Protein AF-I5D681-F1 (afdb_monomer_lite)

Organism: NCBI:txid1110504

InterPro domains:
  IPR002052 DNA methylase, N-6 adenine-specific, conserved site [PS00092] (122-128)
  IPR025247 Type II methyltransferase M.EcoRI-like [PF13651] (11-275)

Structure (mmCIF, N/CA/C/O backbone):
data_AF-I5D681-F1
#
_entry.id   AF-I5D681-F1
#
loop_
_atom_site.group_PDB
_atom_site.id
_atom_site.type_symbol
_atom_site.label_atom_id
_atom_site.label_alt_id
_atom_site.label_comp_id
_atom_site.label_asym_id
_atom_site.label_entity_id
_atom_site.label_seq_id
_atom_site.pdbx_PDB_ins_code
_atom_site.Cartn_x
_atom_site.Cartn_y
_atom_site.Cartn_z
_atom_site.occupancy
_atom_site.B_iso_or_equiv
_atom_site.auth_seq_id
_atom_site.auth_comp_id
_atom_site.auth_asym_id
_atom_site.auth_atom_id
_atom_site.pdbx_PDB_model_num
ATOM 1 N N . MET A 1 1 ? 13.873 -34.189 34.964 1.00 34.78 1 MET A N 1
ATOM 2 C CA . MET A 1 1 ? 13.555 -32.838 34.441 1.00 34.78 1 MET A CA 1
ATOM 3 C C . MET A 1 1 ? 13.914 -32.763 32.962 1.00 34.78 1 MET A C 1
ATOM 5 O O . MET A 1 1 ? 15.072 -32.545 32.627 1.00 34.78 1 MET A O 1
ATOM 9 N N . GLN A 1 2 ? 12.949 -32.989 32.068 1.00 28.20 2 GLN A N 1
ATOM 10 C CA . GLN A 1 2 ? 13.136 -32.737 30.636 1.00 28.20 2 GLN A CA 1
ATOM 11 C C . GLN A 1 2 ? 13.035 -31.226 30.394 1.00 28.20 2 GLN A C 1
ATOM 13 O O . GLN A 1 2 ? 11.975 -30.636 30.582 1.00 28.20 2 GLN A O 1
ATOM 18 N N . LYS A 1 3 ? 14.146 -30.590 30.004 1.00 32.91 3 LYS A N 1
ATOM 19 C CA . LYS A 1 3 ? 14.132 -29.226 29.462 1.00 32.91 3 LYS A CA 1
ATOM 20 C C . LYS A 1 3 ? 13.401 -29.272 28.119 1.00 32.91 3 LYS A C 1
ATOM 22 O O . LYS A 1 3 ? 13.937 -29.783 27.138 1.00 32.91 3 LYS A O 1
ATOM 27 N N . THR A 1 4 ? 12.177 -28.763 28.076 1.00 35.38 4 THR A N 1
ATOM 28 C CA . THR A 1 4 ? 11.428 -28.528 26.840 1.00 35.38 4 THR A CA 1
ATOM 29 C C . THR A 1 4 ? 12.247 -27.604 25.934 1.00 35.38 4 THR A C 1
ATOM 31 O O . THR A 1 4 ? 12.478 -26.439 26.253 1.00 35.38 4 THR A O 1
ATOM 34 N N . LYS A 1 5 ? 12.718 -28.123 24.791 1.00 38.53 5 LYS A N 1
ATOM 35 C CA . LYS A 1 5 ? 13.267 -27.311 23.695 1.00 38.53 5 LYS A CA 1
ATOM 36 C C . LYS A 1 5 ? 12.147 -26.407 23.178 1.00 38.53 5 LYS A C 1
ATOM 38 O O . LYS A 1 5 ? 11.346 -26.818 22.342 1.00 38.53 5 LYS A O 1
ATOM 43 N N . ALA A 1 6 ? 12.066 -25.181 23.688 1.00 40.56 6 ALA A N 1
ATOM 44 C CA . ALA A 1 6 ? 11.227 -24.153 23.095 1.00 40.56 6 ALA A CA 1
ATOM 45 C C . ALA A 1 6 ? 11.660 -23.949 21.631 1.00 40.56 6 ALA A C 1
ATOM 47 O O . ALA A 1 6 ? 12.826 -23.686 21.344 1.00 40.56 6 ALA A O 1
ATOM 48 N N . ASN A 1 7 ? 10.703 -24.128 20.718 1.00 44.38 7 ASN A N 1
ATOM 49 C CA . ASN A 1 7 ? 10.829 -24.014 19.265 1.00 44.38 7 ASN A CA 1
ATOM 50 C C . ASN A 1 7 ? 11.666 -22.795 18.832 1.00 44.38 7 ASN A C 1
ATOM 52 O O . ASN A 1 7 ? 11.157 -21.670 18.803 1.00 44.38 7 ASN A O 1
ATOM 56 N N . SER A 1 8 ? 12.909 -23.026 18.401 1.00 46.47 8 SER A N 1
ATOM 57 C CA . SER A 1 8 ? 13.790 -22.011 17.798 1.00 46.47 8 SER A CA 1
ATOM 58 C C . SER A 1 8 ? 13.110 -21.263 16.640 1.00 46.47 8 SER A C 1
ATOM 60 O O . SER A 1 8 ? 13.306 -20.062 16.471 1.00 46.47 8 SER A O 1
ATOM 62 N N . THR A 1 9 ? 12.212 -21.930 15.910 1.00 42.94 9 THR A N 1
ATOM 63 C CA . THR A 1 9 ? 11.397 -21.353 14.829 1.00 42.94 9 THR A CA 1
ATOM 64 C C . THR A 1 9 ? 10.379 -20.315 15.319 1.00 42.94 9 THR A C 1
ATOM 66 O O . THR A 1 9 ? 10.196 -19.287 14.667 1.00 42.94 9 THR A O 1
ATOM 69 N N . LYS A 1 10 ? 9.729 -20.532 16.476 1.00 45.22 10 LYS A N 1
ATOM 70 C CA . LYS A 1 10 ? 8.767 -19.570 17.054 1.00 45.22 10 LYS A CA 1
ATOM 71 C C . LYS A 1 10 ? 9.488 -18.331 17.596 1.00 45.22 10 LYS A C 1
ATOM 73 O O . LYS A 1 10 ? 9.033 -17.217 17.355 1.00 45.22 10 LYS A O 1
ATOM 78 N N . LEU A 1 11 ? 10.642 -18.522 18.241 1.00 35.75 11 LEU A N 1
ATOM 79 C CA . LEU A 1 11 ? 11.510 -17.438 18.721 1.00 35.75 11 LEU A CA 1
ATOM 80 C C . LEU A 1 11 ? 12.070 -16.586 17.573 1.00 35.75 11 LEU A C 1
ATOM 82 O O . LEU A 1 11 ? 12.026 -15.360 17.646 1.00 35.75 11 LEU A O 1
ATOM 86 N N . ASN A 1 12 ? 12.530 -17.213 16.486 1.00 54.88 12 ASN A N 1
ATOM 87 C CA . ASN A 1 12 ? 13.006 -16.489 15.304 1.00 54.88 12 ASN A CA 1
ATOM 88 C C . ASN A 1 12 ? 11.878 -15.719 14.602 1.00 54.88 12 ASN A C 1
ATOM 90 O O . ASN A 1 12 ? 12.092 -14.592 14.159 1.00 54.88 12 ASN A O 1
ATOM 94 N N . ARG A 1 13 ? 10.662 -16.280 14.545 1.00 52.84 13 ARG A N 1
ATOM 95 C CA . ARG A 1 13 ? 9.488 -15.592 13.985 1.00 52.84 13 ARG A CA 1
ATOM 96 C C . ARG A 1 13 ? 9.071 -14.384 14.826 1.00 52.84 13 ARG A C 1
ATOM 98 O O . ARG A 1 13 ? 8.847 -13.326 14.253 1.00 52.84 13 ARG A O 1
ATOM 105 N N . ALA A 1 14 ? 9.023 -14.516 16.152 1.00 50.44 14 ALA A N 1
ATOM 106 C CA . ALA A 1 14 ? 8.702 -13.408 17.054 1.00 50.44 14 ALA A CA 1
ATOM 107 C C . ALA A 1 14 ? 9.750 -12.282 16.977 1.00 50.44 14 ALA A C 1
ATOM 109 O O . ALA A 1 14 ? 9.393 -11.113 16.867 1.00 50.44 14 ALA A O 1
ATOM 110 N N . LYS A 1 15 ? 11.048 -12.626 16.925 1.00 52.25 15 LYS A N 1
ATOM 111 C CA . LYS A 1 15 ? 12.129 -11.649 16.700 1.00 52.25 15 LYS A CA 1
ATOM 112 C C . LYS A 1 15 ? 11.992 -10.925 15.359 1.00 52.25 15 LYS A C 1
ATOM 114 O O . LYS A 1 15 ? 12.180 -9.715 15.310 1.00 52.25 15 LYS A O 1
ATOM 119 N N . LYS A 1 16 ? 11.646 -11.651 14.290 1.00 58.25 16 LYS A N 1
ATOM 120 C CA . LYS A 1 16 ? 11.435 -11.081 12.952 1.00 58.25 16 LYS A CA 1
ATOM 121 C C . LYS A 1 16 ? 10.225 -10.142 12.913 1.00 58.25 16 LYS A C 1
ATOM 123 O O . LYS A 1 16 ? 10.334 -9.069 12.344 1.00 58.25 16 LYS A O 1
ATOM 128 N N . GLN A 1 17 ? 9.124 -10.509 13.570 1.00 56.06 17 GLN A N 1
ATOM 129 C CA . GLN A 1 17 ? 7.921 -9.675 13.670 1.00 56.06 17 GLN A CA 1
ATOM 130 C C . GLN A 1 17 ? 8.157 -8.412 14.508 1.00 56.06 17 GLN A C 1
ATOM 132 O O . GLN A 1 17 ? 7.757 -7.334 14.096 1.00 56.06 17 GLN A O 1
ATOM 137 N N . ALA A 1 18 ? 8.882 -8.503 15.626 1.00 54.12 18 ALA A N 1
ATOM 138 C CA . ALA A 1 18 ? 9.233 -7.328 16.429 1.00 54.12 18 ALA A CA 1
ATOM 139 C C . ALA A 1 18 ? 10.188 -6.351 15.709 1.00 54.12 18 ALA A C 1
ATOM 141 O O . ALA A 1 18 ? 10.325 -5.206 16.127 1.00 54.12 18 ALA A O 1
ATOM 142 N N . ASN A 1 19 ? 10.875 -6.793 14.650 1.00 61.94 19 ASN A N 1
ATOM 143 C CA . ASN A 1 19 ? 11.681 -5.929 13.780 1.00 61.94 19 ASN A CA 1
ATOM 144 C C . ASN A 1 19 ? 10.852 -5.310 12.630 1.00 61.94 19 ASN A C 1
ATOM 146 O O . ASN A 1 19 ? 11.402 -4.564 11.818 1.00 61.94 19 ASN A O 1
ATOM 150 N N . ASP A 1 20 ? 9.554 -5.626 12.563 1.00 66.00 20 ASP A N 1
ATOM 151 C CA . ASP A 1 20 ? 8.600 -5.109 11.580 1.00 66.00 20 ASP A CA 1
ATOM 152 C C . ASP A 1 20 ? 7.620 -4.075 12.166 1.00 66.00 20 ASP A C 1
ATOM 154 O O . ASP A 1 20 ? 6.667 -3.694 11.489 1.00 66.00 20 ASP A O 1
ATOM 158 N N . GLU A 1 21 ? 7.842 -3.590 13.394 1.00 77.56 21 GLU A N 1
ATOM 159 C CA . GLU A 1 21 ? 7.103 -2.430 13.904 1.00 77.56 21 GLU A CA 1
ATOM 160 C C . GLU A 1 21 ? 7.649 -1.137 13.292 1.00 77.56 21 GLU A C 1
ATOM 162 O O . GLU A 1 21 ? 8.734 -0.666 13.645 1.00 77.56 21 GLU A O 1
ATOM 167 N N . TYR A 1 22 ? 6.867 -0.566 12.378 1.00 79.44 22 TYR A N 1
ATOM 168 C CA . TYR A 1 22 ? 7.123 0.722 11.744 1.00 79.44 22 TYR A CA 1
ATOM 169 C C . TYR A 1 22 ? 5.937 1.650 12.003 1.00 79.44 22 TYR A C 1
ATOM 171 O O . TYR A 1 22 ? 4.851 1.469 11.444 1.00 79.44 22 TYR A O 1
ATOM 179 N N . TYR A 1 23 ? 6.149 2.665 12.833 1.00 84.88 23 TYR A N 1
ATOM 180 C CA . TYR A 1 23 ? 5.132 3.658 13.154 1.00 84.88 23 TYR A CA 1
ATOM 181 C C . TYR A 1 23 ? 5.075 4.724 12.062 1.00 84.88 23 TYR A C 1
ATOM 183 O O . TYR A 1 23 ? 6.054 5.424 11.783 1.00 84.88 23 TYR A O 1
ATOM 191 N N . THR A 1 24 ? 3.911 4.811 11.423 1.00 88.44 24 THR A N 1
ATOM 192 C CA . THR A 1 24 ? 3.648 5.708 10.292 1.00 88.44 24 THR A CA 1
ATOM 193 C C . THR A 1 24 ? 3.490 7.147 10.779 1.00 88.44 24 THR A C 1
ATOM 195 O O . THR A 1 24 ? 2.836 7.382 11.792 1.00 88.44 24 THR A O 1
ATOM 198 N N . GLY A 1 25 ? 4.068 8.124 10.077 1.00 89.38 25 GLY A N 1
ATOM 199 C CA . GLY A 1 25 ? 3.895 9.545 10.404 1.00 89.38 25 GLY A CA 1
ATOM 200 C C . GLY A 1 25 ? 2.503 10.072 10.032 1.00 89.38 25 GLY A C 1
ATOM 201 O O . GLY A 1 25 ? 1.938 9.653 9.025 1.00 89.38 25 GLY A O 1
ATOM 202 N N . TYR A 1 26 ? 1.968 11.017 10.810 1.00 92.44 26 TYR A N 1
ATOM 203 C CA . TYR A 1 26 ? 0.639 11.605 10.576 1.00 92.44 26 TYR A CA 1
ATOM 204 C C . TYR A 1 26 ? 0.513 12.245 9.185 1.00 92.44 26 TYR A C 1
ATOM 206 O O . TYR A 1 26 ? -0.391 11.891 8.435 1.00 92.44 26 TYR A O 1
ATOM 214 N N . ASP A 1 27 ? 1.462 13.101 8.794 1.00 90.75 27 ASP A N 1
ATOM 215 C CA . ASP A 1 27 ? 1.443 13.790 7.492 1.00 90.75 27 ASP A CA 1
ATOM 216 C C . ASP A 1 27 ? 1.507 12.816 6.309 1.00 90.75 27 ASP A C 1
ATOM 218 O O . ASP A 1 27 ? 0.961 13.078 5.237 1.00 90.75 27 ASP A O 1
ATOM 222 N N . PHE A 1 28 ? 2.166 11.668 6.503 1.00 90.81 28 PHE A N 1
ATOM 223 C CA . PHE A 1 28 ? 2.220 10.614 5.496 1.00 90.81 28 PHE A CA 1
ATOM 224 C C . PHE A 1 28 ? 0.849 9.957 5.295 1.00 90.81 28 PHE A C 1
ATOM 226 O O . PHE A 1 28 ? 0.473 9.683 4.155 1.00 90.81 28 PHE A O 1
ATOM 233 N N . VAL A 1 29 ? 0.098 9.743 6.383 1.00 93.50 29 VAL A N 1
ATOM 234 C CA . VAL A 1 29 ? -1.290 9.264 6.330 1.00 93.50 29 VAL A CA 1
ATOM 235 C C . VAL A 1 29 ? -2.184 10.330 5.698 1.00 93.50 29 VAL A C 1
ATOM 237 O O . VAL A 1 29 ? -2.821 10.051 4.686 1.00 93.50 29 VAL A O 1
ATOM 240 N N . ASP A 1 30 ? -2.191 11.557 6.228 1.00 93.44 30 ASP A N 1
ATOM 241 C CA . ASP A 1 30 ? -3.079 12.632 5.763 1.00 93.44 30 ASP A CA 1
ATOM 242 C C . ASP A 1 30 ? -2.950 12.876 4.259 1.00 93.44 30 ASP A C 1
ATOM 244 O O . ASP A 1 30 ? -3.942 12.841 3.524 1.00 93.44 30 ASP A O 1
ATOM 248 N N . LYS A 1 31 ? -1.711 13.018 3.773 1.00 91.12 31 LYS A N 1
ATOM 249 C CA . LYS A 1 31 ? -1.431 13.273 2.359 1.00 91.12 31 LYS A CA 1
ATOM 250 C C . LYS A 1 31 ? -2.088 12.251 1.431 1.00 91.12 31 LYS A C 1
ATOM 252 O O . LYS A 1 31 ? -2.590 12.639 0.374 1.00 91.12 31 LYS A O 1
ATOM 257 N N . GLU A 1 32 ? -2.065 10.967 1.789 1.00 91.81 32 GLU A N 1
ATOM 258 C CA . GLU A 1 32 ? -2.642 9.928 0.936 1.00 91.81 32 GLU A CA 1
ATOM 259 C C . GLU A 1 32 ? -4.150 9.784 1.161 1.00 91.81 32 GLU A C 1
ATOM 261 O O . GLU A 1 32 ? -4.912 9.811 0.194 1.00 91.81 32 GLU A O 1
ATOM 266 N N . ILE A 1 33 ? -4.611 9.714 2.416 1.00 93.00 33 ILE A N 1
ATOM 267 C CA . ILE A 1 33 ? -6.037 9.526 2.726 1.00 93.00 33 ILE A CA 1
ATOM 268 C C . ILE A 1 33 ? -6.888 10.685 2.196 1.00 93.00 33 ILE A C 1
ATOM 270 O O . ILE A 1 33 ? -7.990 10.465 1.683 1.00 93.00 33 ILE A O 1
ATOM 274 N N . SER A 1 34 ? -6.362 11.913 2.212 1.00 89.88 34 SER A N 1
ATOM 275 C CA . SER A 1 34 ? -7.045 13.091 1.673 1.00 89.88 34 SER A CA 1
ATOM 276 C C . SER A 1 34 ? -7.394 12.989 0.179 1.00 89.88 34 SER A C 1
ATOM 278 O O . SER A 1 34 ? -8.278 13.705 -0.291 1.00 89.88 34 SER A O 1
ATOM 280 N N . ARG A 1 35 ? -6.780 12.068 -0.577 1.00 90.75 35 ARG A N 1
ATOM 281 C CA . ARG A 1 35 ? -7.118 11.794 -1.988 1.00 90.75 35 ARG A CA 1
ATOM 282 C C . ARG A 1 35 ? -8.334 10.877 -2.142 1.00 90.75 35 ARG A C 1
ATOM 284 O O . ARG A 1 35 ? -8.947 10.850 -3.208 1.00 90.75 35 ARG A O 1
ATOM 291 N N . PHE A 1 36 ? -8.704 10.151 -1.087 1.00 92.56 36 PHE A N 1
ATOM 292 C CA . PHE A 1 36 ? -9.771 9.151 -1.099 1.00 92.56 36 PHE A CA 1
ATOM 293 C C . PHE A 1 36 ? -11.043 9.585 -0.372 1.00 92.56 36 PHE A C 1
ATOM 295 O O . PHE A 1 36 ? -11.978 8.796 -0.361 1.00 92.56 36 PHE A O 1
ATOM 302 N N . LYS A 1 37 ? -11.140 10.816 0.158 1.00 92.94 37 LYS A N 1
ATOM 303 C CA . LYS A 1 37 ? -12.272 11.289 0.993 1.00 92.94 37 LYS A CA 1
ATOM 304 C C . LYS A 1 37 ? -13.651 10.829 0.500 1.00 92.94 37 LYS A C 1
ATOM 306 O O . LYS A 1 37 ? -14.388 10.214 1.256 1.00 92.94 37 LYS A O 1
ATOM 311 N N . LYS A 1 38 ? -13.953 11.021 -0.791 1.00 92.81 38 LYS A N 1
ATOM 312 C CA . LYS A 1 38 ? -15.235 10.610 -1.401 1.00 92.81 38 LYS A CA 1
ATOM 313 C C . LYS A 1 38 ? -15.526 9.106 -1.298 1.00 92.81 38 LYS A C 1
ATOM 315 O O . LYS A 1 38 ? -16.675 8.719 -1.153 1.00 92.81 38 LYS A O 1
ATOM 320 N N . HIS A 1 39 ? -14.501 8.260 -1.374 1.00 94.81 39 HIS A N 1
ATOM 321 C CA . HIS A 1 39 ? -14.636 6.804 -1.265 1.00 94.81 39 HIS A CA 1
ATOM 322 C C . HIS A 1 39 ? -14.854 6.334 0.180 1.00 94.81 39 HIS A C 1
ATOM 324 O O . HIS A 1 39 ? -15.256 5.190 0.382 1.00 94.81 39 HIS A O 1
ATOM 330 N N . LEU A 1 40 ? -14.567 7.192 1.166 1.00 96.88 40 LEU A N 1
ATOM 331 C CA . LEU A 1 40 ? -14.652 6.883 2.595 1.00 96.88 40 LEU A CA 1
ATOM 332 C C . LEU A 1 40 ? -15.966 7.357 3.231 1.00 96.88 40 LEU A C 1
ATOM 334 O O . LEU A 1 40 ? -16.284 6.937 4.342 1.00 96.88 40 LEU A O 1
ATOM 338 N N . GLU A 1 41 ? -16.742 8.198 2.541 1.00 97.56 41 GLU A N 1
ATOM 339 C CA . GLU A 1 41 ? -18.010 8.709 3.066 1.00 97.56 41 GLU A CA 1
ATOM 340 C C . GLU A 1 41 ? -18.986 7.562 3.380 1.00 97.56 41 GLU A C 1
ATOM 342 O O . GLU A 1 41 ? -19.209 6.657 2.569 1.00 97.56 41 GLU A O 1
ATOM 347 N N . ASN A 1 42 ? -19.585 7.619 4.571 1.00 98.38 42 ASN A N 1
ATOM 348 C CA . ASN A 1 42 ? -20.516 6.631 5.112 1.00 98.38 42 ASN A CA 1
ATOM 349 C C . ASN A 1 42 ? -19.947 5.196 5.150 1.00 98.38 42 ASN A C 1
ATOM 351 O O . ASN A 1 42 ? -20.692 4.222 5.022 1.00 98.38 42 ASN A O 1
ATOM 355 N N . LYS A 1 43 ? -18.622 5.055 5.302 1.00 98.62 43 LYS A N 1
ATOM 356 C CA . LYS A 1 43 ? -17.940 3.757 5.410 1.00 98.62 43 LYS A CA 1
ATOM 357 C C . LYS A 1 43 ? -17.525 3.424 6.833 1.00 98.62 43 LYS A C 1
ATOM 359 O O . LYS A 1 43 ? -17.207 4.307 7.631 1.00 98.62 43 LYS A O 1
ATOM 364 N N . ILE A 1 44 ? -17.501 2.125 7.115 1.00 98.81 44 ILE A N 1
ATOM 365 C CA . ILE A 1 44 ? -16.860 1.528 8.281 1.00 98.81 44 ILE A CA 1
ATOM 366 C C . ILE A 1 44 ? -15.401 1.243 7.922 1.00 98.81 44 ILE A C 1
ATOM 368 O O . ILE A 1 44 ? -15.117 0.388 7.076 1.00 98.81 44 ILE A O 1
ATOM 372 N N . ILE A 1 45 ? -14.484 1.965 8.562 1.00 98.75 45 ILE A N 1
ATOM 373 C CA . ILE A 1 45 ? -13.040 1.817 8.354 1.00 98.75 45 ILE A CA 1
ATOM 374 C C . ILE A 1 45 ? -12.464 0.894 9.420 1.00 98.75 45 ILE A C 1
ATOM 376 O O . ILE A 1 45 ? -12.774 1.047 10.601 1.00 98.75 45 ILE A O 1
ATOM 380 N N . TYR A 1 46 ? -11.603 -0.039 9.012 1.00 98.81 46 TYR A N 1
ATOM 381 C CA . TYR A 1 46 ? -10.925 -0.953 9.924 1.00 98.81 46 TYR A CA 1
ATOM 382 C C . TYR A 1 46 ? -9.400 -0.843 9.835 1.00 98.81 46 TYR A C 1
ATOM 384 O O . TYR A 1 46 ? -8.800 -1.104 8.792 1.00 98.81 46 TYR A O 1
ATOM 392 N N . LEU A 1 47 ? -8.788 -0.479 10.961 1.00 98.44 47 LEU A N 1
ATOM 393 C CA . LEU A 1 47 ? -7.345 -0.388 11.176 1.00 98.44 47 LEU A CA 1
ATOM 394 C C . LEU A 1 47 ? -6.887 -1.641 11.942 1.00 98.44 47 LEU A C 1
ATOM 396 O O . LEU A 1 47 ? -6.811 -1.645 13.169 1.00 98.44 47 LEU A O 1
ATOM 400 N N . ASN A 1 48 ? -6.714 -2.763 11.238 1.00 97.00 48 ASN A N 1
ATOM 401 C CA . ASN A 1 48 ? -6.629 -4.094 11.861 1.00 97.00 48 ASN A CA 1
ATOM 402 C C . ASN A 1 48 ? -5.209 -4.580 12.204 1.00 97.00 48 ASN A C 1
ATOM 404 O O . ASN A 1 48 ? -5.031 -5.755 12.539 1.00 97.00 48 ASN A O 1
ATOM 408 N N . CYS A 1 49 ? -4.217 -3.696 12.113 1.00 92.50 49 CYS A N 1
ATOM 409 C CA . CYS A 1 49 ? -2.835 -3.945 12.523 1.00 92.50 49 CYS A CA 1
ATOM 410 C C . CYS A 1 49 ? -2.293 -2.799 13.398 1.00 92.50 49 CYS A C 1
ATOM 412 O O . CYS A 1 49 ? -1.082 -2.596 13.459 1.00 92.50 49 CYS A O 1
ATOM 414 N N . ASP A 1 50 ? -3.170 -2.033 14.048 1.00 91.62 50 ASP A N 1
ATOM 415 C CA . ASP A 1 50 ? -2.826 -0.761 14.679 1.00 91.62 50 ASP A CA 1
ATOM 416 C C . ASP A 1 50 ? -3.018 -0.797 16.200 1.00 91.62 50 ASP A C 1
ATOM 418 O O . ASP A 1 50 ? -4.000 -1.327 16.720 1.00 91.62 50 ASP A O 1
ATOM 422 N N . ASP A 1 51 ? -2.075 -0.188 16.921 1.00 91.56 51 ASP A N 1
ATOM 423 C CA . ASP A 1 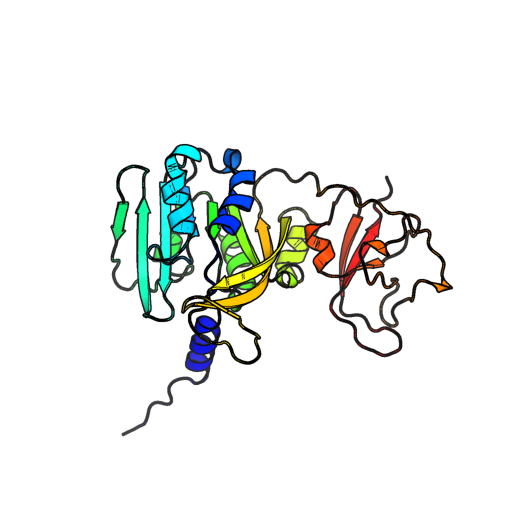51 ? -2.219 0.128 18.343 1.00 91.56 51 ASP A CA 1
ATOM 424 C C . ASP A 1 51 ? -2.894 1.510 18.468 1.00 91.56 51 ASP A C 1
ATOM 426 O O . ASP A 1 51 ? -2.269 2.519 18.127 1.00 91.56 51 ASP A O 1
ATOM 430 N N . PRO A 1 52 ? -4.150 1.604 18.944 1.00 91.12 52 PRO A N 1
ATOM 431 C CA . PRO A 1 52 ? -4.888 2.866 19.010 1.00 91.12 52 PRO A CA 1
ATOM 432 C C . PRO A 1 52 ? -4.266 3.897 19.962 1.00 91.12 52 PRO A C 1
ATOM 434 O O . PRO A 1 52 ? -4.610 5.073 19.889 1.00 91.12 52 PRO A O 1
ATOM 437 N N . THR A 1 53 ? -3.348 3.496 20.846 1.00 89.06 53 THR A N 1
ATOM 438 C CA . THR A 1 53 ? -2.713 4.411 21.805 1.00 89.06 53 THR A CA 1
ATOM 439 C C . THR A 1 53 ? -1.568 5.222 21.195 1.00 89.06 53 THR A C 1
ATOM 441 O O . THR A 1 53 ? -1.233 6.288 21.708 1.00 89.06 53 THR A O 1
ATOM 444 N N . ILE A 1 54 ? -0.986 4.741 20.091 1.00 89.88 54 ILE A N 1
ATOM 445 C CA . ILE A 1 54 ? 0.212 5.328 19.466 1.00 89.88 54 ILE A CA 1
ATOM 446 C C . ILE A 1 54 ? 0.135 5.417 17.934 1.00 89.88 54 ILE A C 1
ATOM 448 O O . ILE A 1 54 ? 0.932 6.129 17.323 1.00 89.88 54 ILE A O 1
ATOM 452 N N . SER A 1 55 ? -0.803 4.721 17.285 1.00 91.69 55 SER A N 1
ATOM 453 C CA . SER A 1 55 ? -0.935 4.732 15.827 1.00 91.69 55 SER A CA 1
ATOM 454 C C . SER A 1 55 ? -1.465 6.071 15.324 1.00 91.69 55 SER A C 1
ATOM 456 O O . SER A 1 55 ? -2.576 6.502 15.649 1.00 91.69 55 SER A O 1
ATOM 458 N N . ASN A 1 56 ? -0.704 6.689 14.418 1.00 95.12 56 ASN A N 1
ATOM 459 C CA . ASN A 1 56 ? -1.176 7.864 13.697 1.00 95.12 56 ASN A CA 1
ATOM 460 C C . ASN A 1 56 ? -2.312 7.551 12.717 1.00 95.12 56 ASN A C 1
ATOM 462 O O . ASN A 1 56 ? -3.028 8.482 12.371 1.00 95.12 56 ASN A O 1
ATOM 466 N N . PHE A 1 57 ? -2.531 6.295 12.299 1.00 96.25 57 PHE A N 1
ATOM 467 C CA . PHE A 1 57 ? -3.747 5.954 11.551 1.00 96.25 57 PHE A CA 1
ATOM 468 C C . PHE A 1 57 ? -4.980 6.153 12.427 1.00 96.25 57 PHE A C 1
ATOM 470 O O . PHE A 1 57 ? -5.903 6.860 12.026 1.00 96.25 57 PHE A O 1
ATOM 477 N N . TYR A 1 58 ? -4.978 5.584 13.638 1.00 97.19 58 TYR A N 1
ATOM 478 C CA . TYR A 1 58 ? -6.110 5.721 14.555 1.00 97.19 58 TYR A CA 1
ATOM 479 C C . TYR A 1 58 ? -6.341 7.179 14.937 1.00 97.19 58 TYR A C 1
ATOM 481 O O . TYR A 1 58 ? -7.454 7.682 14.792 1.00 97.19 58 TYR A O 1
ATOM 489 N N . LYS A 1 59 ? -5.268 7.882 15.324 1.00 97.12 59 LYS A N 1
ATOM 490 C CA . LYS A 1 59 ? -5.321 9.315 15.620 1.00 97.12 59 LYS A CA 1
ATOM 491 C C . LYS A 1 59 ? -5.900 10.113 14.446 1.00 97.12 59 LYS A C 1
ATOM 493 O O . LYS A 1 59 ? -6.852 10.857 14.636 1.00 97.12 59 LYS A O 1
ATOM 498 N N . PHE A 1 60 ? -5.372 9.927 13.233 1.00 97.75 60 PHE A N 1
ATOM 499 C CA . PHE A 1 60 ? -5.843 10.627 12.036 1.00 97.75 60 PHE A CA 1
ATOM 500 C C . PHE A 1 60 ? -7.333 10.388 11.781 1.00 97.75 60 PHE A C 1
ATOM 502 O O . PHE A 1 60 ? -8.090 11.345 11.639 1.00 97.75 60 PHE A O 1
ATOM 509 N N . PHE A 1 61 ? -7.775 9.129 11.749 1.00 98.19 61 PHE A N 1
ATOM 510 C CA . PHE A 1 61 ? -9.170 8.813 11.445 1.00 98.19 61 PHE A CA 1
ATOM 511 C C . PHE A 1 61 ? -10.137 9.279 12.534 1.00 98.19 61 PHE A C 1
ATOM 513 O O . PHE A 1 61 ? -11.252 9.678 12.205 1.00 98.19 61 PHE A O 1
ATOM 520 N N . LYS A 1 62 ? -9.713 9.285 13.802 1.00 97.44 62 LYS A N 1
ATOM 521 C CA . LYS A 1 62 ? -10.494 9.846 14.908 1.00 97.44 62 LYS A CA 1
ATOM 522 C C . LYS A 1 62 ? -10.597 11.372 14.801 1.00 97.44 62 LYS A C 1
ATOM 524 O O . LYS A 1 62 ? -11.708 11.898 14.792 1.00 97.44 62 LYS A O 1
ATOM 529 N N . ASP A 1 63 ? -9.473 12.071 14.618 1.00 97.12 63 ASP A N 1
ATOM 530 C CA . ASP A 1 63 ? -9.421 13.536 14.467 1.00 97.12 63 ASP A CA 1
ATOM 531 C C . ASP A 1 63 ? -10.236 14.018 13.253 1.00 97.12 63 ASP A C 1
ATOM 533 O O . ASP A 1 63 ? -10.878 15.069 13.282 1.00 97.12 63 ASP A O 1
ATOM 537 N N . LYS A 1 64 ? -10.213 13.240 12.165 1.00 97.69 64 LYS A N 1
ATOM 538 C CA . LYS A 1 64 ? -10.850 13.567 10.884 1.00 97.69 64 LYS A CA 1
ATOM 539 C C . LYS A 1 64 ? -12.209 12.904 10.678 1.00 97.69 64 LYS A C 1
ATOM 541 O O . LYS A 1 64 ? -12.778 13.050 9.600 1.00 97.69 64 LYS A O 1
ATOM 546 N N . PHE A 1 65 ? -12.761 12.222 11.682 1.00 98.44 65 PHE A N 1
ATOM 547 C CA . PHE A 1 65 ? -13.963 11.391 11.537 1.00 98.44 65 PHE A CA 1
ATOM 548 C C . PHE A 1 65 ? -15.137 12.143 10.891 1.00 98.44 65 PHE A C 1
ATOM 550 O O . PHE A 1 65 ? -15.681 11.706 9.874 1.00 98.44 65 PHE A O 1
ATOM 557 N N . LYS A 1 66 ? -15.483 13.315 11.446 1.00 97.56 66 LYS A N 1
ATOM 558 C CA . LYS A 1 66 ? -16.580 14.169 10.955 1.00 97.56 66 LYS A CA 1
ATOM 559 C C . LYS A 1 66 ? -16.268 14.775 9.582 1.00 97.56 66 LYS A C 1
ATOM 561 O O . LYS A 1 66 ? -17.148 14.834 8.731 1.00 97.56 66 LYS A O 1
ATOM 566 N N . GLU A 1 67 ? -15.015 15.171 9.341 1.00 97.00 67 GLU A N 1
ATOM 567 C CA . GLU A 1 67 ? -14.566 15.720 8.049 1.00 97.00 67 GLU A CA 1
ATOM 568 C C . GLU A 1 67 ? -14.671 14.681 6.920 1.00 97.00 67 GLU A C 1
ATOM 570 O O . GLU A 1 67 ? -15.099 14.996 5.811 1.00 97.00 67 GLU A O 1
ATOM 575 N N . LEU A 1 68 ? -14.306 13.431 7.214 1.00 97.62 68 LEU A N 1
ATOM 576 C CA . LEU A 1 68 ? -14.363 12.300 6.288 1.00 97.62 68 LEU A CA 1
ATOM 577 C C . LEU A 1 68 ? -15.763 11.677 6.181 1.00 97.62 68 LEU A C 1
ATOM 579 O O . LEU A 1 68 ? -15.972 10.813 5.332 1.00 97.62 68 LEU A O 1
ATOM 583 N N . LYS A 1 69 ? -16.711 12.109 7.026 1.00 98.12 69 LYS A N 1
ATOM 584 C CA . LYS A 1 69 ? -18.083 11.586 7.116 1.00 98.12 69 LYS A CA 1
ATOM 585 C C . LYS A 1 69 ? -18.119 10.065 7.280 1.00 98.12 69 LYS A C 1
ATOM 587 O O . LYS A 1 69 ? -18.887 9.381 6.602 1.00 98.12 69 LYS A O 1
ATOM 592 N N . LEU A 1 70 ? -17.251 9.527 8.131 1.00 98.56 70 LEU A N 1
ATOM 593 C CA . LEU A 1 70 ? -17.204 8.088 8.376 1.00 98.56 70 LEU A CA 1
ATOM 594 C C . LEU A 1 70 ? -18.467 7.632 9.102 1.00 98.56 70 LEU A C 1
ATOM 596 O O . LEU A 1 70 ? -19.080 8.394 9.846 1.00 98.56 70 LEU A O 1
ATOM 600 N N . LYS A 1 71 ? -18.841 6.372 8.886 1.00 98.56 71 LYS A N 1
ATOM 601 C CA . LYS A 1 71 ? -19.944 5.744 9.616 1.00 98.56 71 LYS A CA 1
ATOM 602 C C . LYS A 1 71 ? -19.474 5.184 10.953 1.00 98.56 71 LYS A C 1
ATOM 604 O O . LYS A 1 71 ? -20.189 5.283 11.938 1.00 98.56 71 LYS A O 1
ATOM 609 N N . HIS A 1 72 ? -18.307 4.543 10.955 1.00 98.75 72 HIS A N 1
ATOM 610 C CA . HIS A 1 72 ? -17.741 3.891 12.134 1.00 98.75 72 HIS A CA 1
ATOM 611 C C . HIS A 1 72 ? -16.245 3.652 11.931 1.00 98.75 72 HIS A C 1
ATOM 613 O O . HIS A 1 72 ? -15.795 3.420 10.806 1.00 98.75 72 HIS A O 1
ATOM 619 N N . LEU A 1 73 ? -15.477 3.671 13.013 1.00 98.75 73 LEU A N 1
ATOM 620 C CA . LEU A 1 73 ? -14.056 3.348 13.015 1.00 98.75 73 LEU A CA 1
ATOM 621 C C . LEU A 1 73 ? -13.821 2.158 13.939 1.00 98.75 73 LEU A C 1
ATOM 623 O O . LEU A 1 73 ? -14.194 2.200 15.105 1.00 98.75 73 LEU A O 1
ATOM 627 N N . ILE A 1 74 ? -13.180 1.116 13.421 1.00 98.75 74 ILE A N 1
ATOM 628 C CA . ILE A 1 74 ? -12.736 -0.050 14.184 1.00 98.75 74 ILE A CA 1
ATOM 629 C C . ILE A 1 74 ? -11.211 -0.050 14.163 1.00 98.75 74 ILE A C 1
ATOM 631 O O . ILE A 1 74 ? -10.593 0.137 13.114 1.00 98.75 74 ILE A O 1
ATOM 635 N N . CYS A 1 75 ? -10.585 -0.278 15.309 1.00 98.44 75 CYS A N 1
ATOM 636 C CA . CYS A 1 75 ? -9.141 -0.388 15.427 1.00 98.44 75 CYS A CA 1
ATOM 637 C C . CYS A 1 75 ? -8.790 -1.588 16.290 1.00 98.44 75 CYS A C 1
ATOM 639 O O . CYS A 1 75 ? -9.289 -1.734 17.408 1.00 98.44 75 CYS A O 1
ATOM 641 N N . THR A 1 76 ? -7.932 -2.452 15.764 1.00 97.62 76 THR A N 1
ATOM 642 C CA . THR A 1 76 ? -7.415 -3.583 16.516 1.00 97.62 76 THR A CA 1
ATOM 643 C C . THR A 1 76 ? -5.954 -3.824 16.211 1.00 97.62 76 THR A C 1
ATOM 645 O O . THR A 1 76 ? -5.521 -3.677 15.070 1.00 97.62 76 THR A O 1
ATOM 648 N N . GLY A 1 77 ? -5.230 -4.343 17.192 1.00 93.56 77 GLY A N 1
ATOM 649 C CA . GLY A 1 77 ? -3.856 -4.751 16.970 1.00 93.56 77 GLY A CA 1
ATOM 650 C C . GLY A 1 77 ? -3.257 -5.491 18.149 1.00 93.56 77 GLY A C 1
ATOM 651 O O . GLY A 1 77 ? -3.861 -5.617 19.218 1.00 93.56 77 GLY A O 1
ATOM 652 N N . LEU A 1 78 ? -2.040 -5.968 17.920 1.00 89.69 78 LEU A N 1
ATOM 653 C CA . LEU A 1 78 ? -1.137 -6.520 18.914 1.00 89.69 78 LEU A CA 1
ATOM 654 C C . LEU A 1 78 ? 0.095 -5.621 18.935 1.00 89.69 78 LEU A C 1
ATOM 656 O O . LEU A 1 78 ? 0.794 -5.523 17.927 1.00 89.69 78 LEU A O 1
ATOM 660 N N . ASN A 1 79 ? 0.383 -5.010 20.077 1.00 85.25 79 ASN A N 1
ATOM 661 C CA . ASN A 1 79 ? 1.663 -4.350 20.284 1.00 85.25 79 ASN A CA 1
ATOM 662 C C . ASN A 1 79 ? 2.720 -5.433 20.529 1.00 85.25 79 ASN A C 1
ATOM 664 O O . ASN A 1 79 ? 2.650 -6.175 21.510 1.00 85.25 79 ASN A O 1
ATOM 668 N N . LEU A 1 80 ? 3.680 -5.569 19.616 1.00 77.44 80 LEU A N 1
ATOM 669 C CA . LEU A 1 80 ? 4.633 -6.683 19.605 1.00 77.44 80 LEU A CA 1
ATOM 670 C C . LEU A 1 80 ? 5.717 -6.537 20.676 1.00 77.44 80 LEU A C 1
ATOM 672 O O . LEU A 1 80 ? 6.435 -7.499 20.959 1.00 77.44 80 LEU A O 1
ATOM 676 N N . ILE A 1 81 ? 5.846 -5.350 21.271 1.00 77.69 81 ILE A N 1
ATOM 677 C CA . ILE A 1 81 ? 6.779 -5.083 22.366 1.00 77.69 81 ILE A CA 1
ATOM 678 C C . ILE A 1 81 ? 6.148 -5.490 23.695 1.00 77.69 81 ILE A C 1
ATOM 680 O O . ILE A 1 81 ? 6.755 -6.226 24.471 1.00 77.69 81 ILE A O 1
ATOM 684 N N . THR A 1 82 ? 4.934 -5.006 23.962 1.00 83.31 82 THR A N 1
ATOM 685 C CA . THR A 1 82 ? 4.250 -5.206 25.248 1.00 83.31 82 THR A CA 1
ATOM 686 C C . THR A 1 82 ? 3.413 -6.484 25.286 1.00 83.31 82 THR A C 1
ATOM 688 O O . THR A 1 82 ? 3.037 -6.932 26.366 1.00 83.31 82 THR A O 1
ATOM 691 N N . ASN A 1 83 ? 3.143 -7.089 24.124 1.00 84.81 83 ASN A N 1
ATOM 692 C CA . ASN A 1 83 ? 2.165 -8.161 23.911 1.00 84.81 83 ASN A CA 1
ATOM 693 C C . ASN A 1 83 ? 0.728 -7.792 24.316 1.00 84.81 83 ASN A C 1
ATOM 695 O O . ASN A 1 83 ? -0.102 -8.679 24.513 1.00 84.81 83 ASN A O 1
ATOM 699 N N . LEU A 1 84 ? 0.420 -6.499 24.435 1.00 89.75 84 LEU A N 1
ATOM 700 C CA . LEU A 1 84 ? -0.940 -6.037 24.679 1.00 89.75 84 LEU A CA 1
ATOM 701 C C . LEU A 1 84 ? -1.763 -6.101 23.395 1.00 89.75 84 LEU A C 1
ATOM 703 O O . LEU A 1 84 ? -1.283 -5.759 22.312 1.00 89.75 84 LEU A O 1
ATOM 707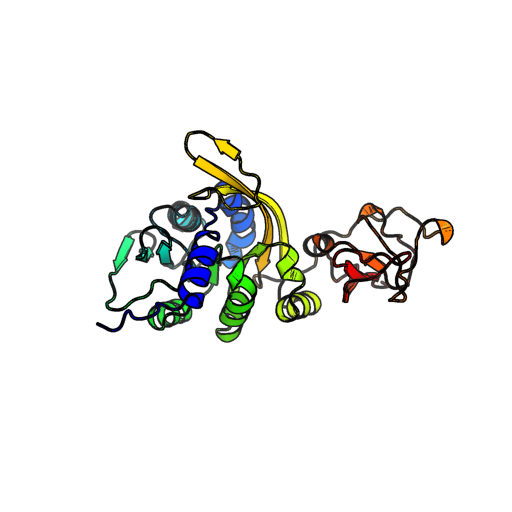 N N . THR A 1 85 ? -3.014 -6.525 23.535 1.00 95.12 85 THR A N 1
ATOM 708 C CA . THR A 1 85 ? -3.995 -6.552 22.453 1.00 95.12 85 THR A CA 1
ATOM 709 C C . THR A 1 85 ? -5.000 -5.425 22.629 1.00 95.12 85 THR A C 1
ATOM 711 O O . THR A 1 85 ? -5.308 -5.001 23.746 1.00 95.12 85 THR A O 1
ATOM 714 N N . PHE A 1 86 ? -5.503 -4.921 21.508 1.00 95.12 86 PHE A N 1
ATOM 715 C CA . PHE A 1 86 ? -6.393 -3.769 21.486 1.00 95.12 86 PHE A CA 1
ATOM 716 C C . PHE A 1 86 ? -7.608 -4.039 20.610 1.00 95.12 86 PHE A C 1
ATOM 718 O O . PHE A 1 86 ? -7.488 -4.617 19.526 1.00 95.12 86 PHE A O 1
ATOM 725 N N . HIS A 1 87 ? -8.763 -3.567 21.074 1.00 97.62 87 HIS A N 1
ATOM 726 C CA . HIS A 1 87 ? -9.966 -3.380 20.275 1.00 97.62 87 HIS A CA 1
ATOM 727 C C . HIS A 1 87 ? -10.661 -2.102 20.732 1.00 97.62 87 HIS A C 1
ATOM 729 O O . HIS A 1 87 ? -11.150 -2.009 21.858 1.00 97.62 87 HIS A O 1
ATOM 735 N N . TYR A 1 88 ? -10.625 -1.104 19.858 1.00 98.12 88 TYR A N 1
ATOM 736 C CA . TYR A 1 88 ? -11.261 0.190 20.039 1.00 98.12 88 TYR A CA 1
ATOM 737 C C . TYR A 1 88 ? -12.247 0.409 18.900 1.00 98.12 88 TYR A C 1
ATOM 739 O O . TYR A 1 88 ? -11.978 0.042 17.753 1.00 98.12 88 TYR A O 1
ATOM 747 N N . GLU A 1 89 ? -13.375 1.022 19.218 1.00 98.56 89 GLU A N 1
ATOM 748 C CA . GLU A 1 89 ? -14.336 1.495 18.233 1.00 98.56 89 GLU A CA 1
ATOM 749 C C . GLU A 1 89 ? -14.710 2.944 18.510 1.00 98.56 89 GLU A C 1
ATOM 751 O O . GLU A 1 89 ? -14.741 3.371 19.664 1.00 98.56 89 GLU A O 1
ATOM 756 N N . PHE A 1 90 ? -14.998 3.694 17.451 1.00 98.62 90 PHE A N 1
ATOM 757 C CA . PHE A 1 90 ? -15.420 5.085 17.536 1.00 98.62 90 PHE A CA 1
ATOM 758 C C . PHE A 1 90 ? -16.518 5.368 16.509 1.00 98.62 90 PHE A C 1
ATOM 760 O O . PHE A 1 90 ? -16.340 5.107 15.317 1.00 98.62 90 PHE A O 1
ATOM 767 N N . ASP A 1 91 ? -17.643 5.903 16.978 1.00 97.69 91 ASP A N 1
ATOM 768 C CA . ASP A 1 91 ? -18.826 6.218 16.161 1.00 97.69 91 ASP A CA 1
ATOM 769 C C . ASP A 1 91 ? -18.922 7.705 15.765 1.00 97.69 91 ASP A C 1
ATOM 771 O O . ASP A 1 91 ? -19.853 8.112 15.071 1.00 97.69 91 ASP A O 1
ATOM 775 N N . GLY A 1 92 ? -17.944 8.516 16.183 1.00 96.94 92 GLY A N 1
ATOM 776 C CA . GLY A 1 92 ? -17.916 9.965 15.975 1.00 96.94 92 GLY A CA 1
ATOM 777 C C . GLY A 1 92 ? -18.183 10.783 17.237 1.00 96.94 92 GLY A C 1
ATOM 778 O O . GLY A 1 92 ? -17.849 11.971 17.254 1.00 96.94 92 GLY A O 1
ATOM 779 N N . GLU A 1 93 ? -18.711 10.156 18.289 1.00 96.50 93 GLU A N 1
ATOM 780 C CA . GLU A 1 93 ? -19.005 10.787 19.579 1.00 96.50 93 GLU A CA 1
ATOM 781 C C . GLU A 1 93 ? -18.402 9.991 20.745 1.00 96.50 93 GLU A C 1
ATOM 783 O O . GLU A 1 93 ? -17.726 10.559 21.605 1.00 96.50 93 GLU A O 1
ATOM 788 N N . VAL A 1 94 ? -18.586 8.668 20.757 1.00 97.12 94 VAL A N 1
ATOM 789 C CA . VAL A 1 94 ? -18.169 7.783 21.848 1.00 97.12 94 VAL A CA 1
ATOM 790 C C . VAL A 1 94 ? -17.074 6.835 21.381 1.00 97.12 94 VAL A C 1
ATOM 792 O O . VAL A 1 94 ? -17.199 6.128 20.383 1.00 97.12 94 VAL A O 1
ATOM 795 N N . GLU A 1 95 ? -15.986 6.792 22.149 1.00 97.69 95 GLU A N 1
ATOM 796 C CA . GLU A 1 95 ? -14.959 5.764 22.017 1.00 97.69 95 GLU A CA 1
ATOM 797 C C . GLU A 1 95 ? -15.258 4.611 22.977 1.00 97.69 95 GLU A C 1
ATOM 799 O O . GLU A 1 95 ? -15.380 4.808 24.185 1.00 97.69 95 GLU A O 1
ATOM 804 N N . SER A 1 96 ? -15.352 3.403 22.431 1.00 98.00 96 SER A N 1
ATOM 805 C CA . SER A 1 96 ? -15.583 2.172 23.184 1.00 98.00 96 SER A CA 1
ATOM 806 C C . SER A 1 96 ? -14.343 1.291 23.145 1.00 98.00 96 SER A C 1
ATOM 808 O O . SER A 1 96 ? -13.767 1.065 22.081 1.00 98.00 96 SER A O 1
ATOM 810 N N . LYS A 1 97 ? -13.949 0.762 24.306 1.00 97.50 97 LYS A N 1
ATOM 811 C CA . LYS A 1 97 ? -12.839 -0.185 24.451 1.00 97.50 97 LYS A CA 1
ATOM 812 C C . LYS A 1 97 ? -13.371 -1.560 24.828 1.00 97.50 97 LYS A C 1
ATOM 814 O O . LYS A 1 97 ? -14.159 -1.680 25.764 1.00 97.50 97 LYS A O 1
ATOM 819 N N . TYR A 1 98 ? -12.863 -2.590 24.163 1.00 96.94 98 TYR A N 1
ATOM 820 C CA . TYR A 1 98 ? -13.239 -3.977 24.405 1.00 96.94 98 TYR A CA 1
ATOM 821 C C . TYR A 1 98 ? -12.024 -4.810 24.818 1.00 96.94 98 TYR A C 1
ATOM 823 O O . TYR A 1 98 ? -10.910 -4.601 24.332 1.00 96.94 98 TYR A O 1
ATOM 831 N N . THR A 1 99 ? -12.263 -5.788 25.692 1.00 93.81 99 THR A N 1
ATOM 832 C CA . THR A 1 99 ? -11.246 -6.733 26.179 1.00 93.81 99 THR A CA 1
ATOM 833 C C . THR A 1 99 ? -11.749 -8.168 25.984 1.00 93.81 99 THR A C 1
ATOM 835 O O . THR A 1 99 ? -12.125 -8.825 26.954 1.00 93.81 99 THR A O 1
ATOM 838 N N . PRO A 1 100 ? -11.849 -8.643 24.732 1.00 92.69 100 PRO A N 1
ATOM 839 C CA . PRO A 1 100 ? -12.319 -9.994 24.439 1.00 92.69 100 PRO A CA 1
ATOM 840 C C . PRO A 1 100 ? -11.399 -11.062 25.044 1.00 92.69 100 PRO A C 1
ATOM 842 O O . PRO A 1 100 ? -10.170 -10.967 24.978 1.00 92.69 100 PRO A O 1
ATOM 845 N N . GLU A 1 101 ? -11.999 -12.109 25.608 1.00 91.94 101 GLU A N 1
ATOM 846 C CA . GLU A 1 101 ? -11.255 -13.257 26.122 1.00 91.94 101 GLU A CA 1
ATOM 847 C C . GLU A 1 101 ? -10.561 -14.023 24.988 1.00 91.94 101 GLU A C 1
ATOM 849 O O . GLU A 1 101 ? -11.105 -14.179 23.897 1.00 91.94 101 GL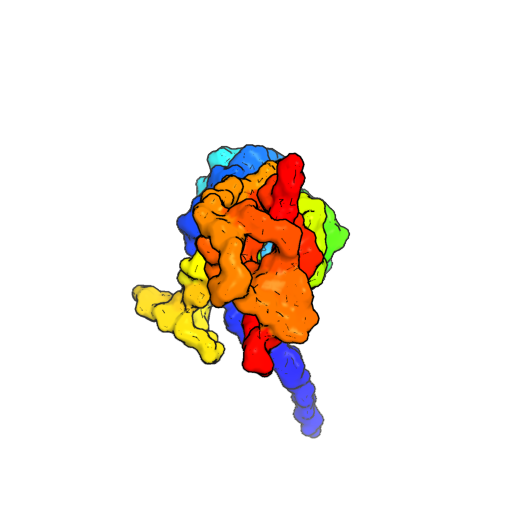U A O 1
ATOM 854 N N . ASN A 1 102 ? -9.360 -14.544 25.262 1.00 91.25 102 ASN A N 1
ATOM 855 C CA . ASN A 1 102 ? -8.561 -15.354 24.329 1.00 91.25 102 ASN A CA 1
ATOM 856 C C . ASN A 1 102 ? -8.205 -14.677 22.992 1.00 91.25 102 ASN A C 1
ATOM 858 O O . ASN A 1 102 ? -7.780 -15.348 22.053 1.00 91.25 102 ASN A O 1
ATOM 862 N N . TYR A 1 103 ? -8.332 -13.356 22.904 1.00 95.12 103 TYR A N 1
ATOM 863 C CA . TYR A 1 103 ? -8.029 -12.612 21.694 1.00 95.12 103 TYR A CA 1
ATOM 864 C C . TYR A 1 103 ? -6.524 -12.415 21.496 1.00 95.12 103 TYR A C 1
ATOM 866 O O . TYR A 1 103 ? -5.836 -11.883 22.368 1.00 95.12 103 TYR A O 1
ATOM 874 N N . SER A 1 104 ? -6.006 -12.804 20.326 1.00 94.31 104 SER A N 1
ATOM 875 C CA . SER A 1 104 ? -4.568 -12.725 20.039 1.00 94.31 104 SER A CA 1
ATOM 876 C C . SER A 1 104 ? -4.084 -11.374 19.501 1.00 94.31 104 SER A C 1
ATOM 878 O O . SER A 1 104 ? -2.875 -11.188 19.358 1.00 94.31 104 SER A O 1
ATOM 880 N N . GLY A 1 105 ? -4.987 -10.444 19.167 1.00 93.31 105 GLY A N 1
ATOM 881 C CA . GLY A 1 105 ? -4.626 -9.148 18.572 1.00 93.31 105 GLY A CA 1
ATOM 882 C C . GLY A 1 105 ? -4.239 -9.207 17.091 1.00 93.31 105 GLY A C 1
ATOM 883 O O . GLY A 1 105 ? -3.943 -8.176 16.492 1.00 93.31 105 GLY A O 1
ATOM 884 N N . LYS A 1 106 ? -4.198 -10.399 16.487 1.00 93.88 106 LYS A N 1
ATOM 885 C CA . LYS A 1 106 ? -3.788 -10.573 15.089 1.00 93.88 106 LYS A CA 1
ATOM 886 C C . LYS A 1 106 ? -4.942 -10.314 14.134 1.00 93.88 106 LYS A C 1
ATOM 888 O O . LYS A 1 106 ? -6.093 -10.603 14.447 1.00 93.88 106 LYS A O 1
ATOM 893 N N . TYR A 1 107 ? -4.617 -9.869 12.922 1.00 95.56 107 TYR A N 1
ATOM 894 C CA . TYR A 1 107 ? -5.606 -9.634 11.868 1.00 95.56 107 TYR A CA 1
ATOM 895 C C . TYR A 1 107 ? -6.344 -10.912 11.429 1.00 95.56 107 TYR A C 1
ATOM 897 O O . TYR A 1 107 ? -7.463 -10.825 10.934 1.00 95.56 107 TYR A O 1
ATOM 905 N N . ASP A 1 108 ? -5.717 -12.083 11.586 1.00 95.62 108 ASP A N 1
ATOM 906 C CA . ASP A 1 108 ? -6.245 -13.398 11.202 1.00 95.62 108 ASP A CA 1
ATOM 907 C C . ASP A 1 108 ? -6.874 -14.173 12.373 1.00 95.62 108 ASP A C 1
ATOM 909 O O . ASP A 1 108 ? -7.258 -15.332 12.213 1.00 95.62 108 ASP A O 1
ATOM 913 N N . ASP A 1 109 ? -7.006 -13.535 13.538 1.00 97.06 109 ASP A N 1
ATOM 914 C CA . ASP A 1 109 ? -7.749 -14.070 14.675 1.00 97.06 109 ASP A CA 1
ATOM 915 C C . ASP A 1 109 ? -9.246 -14.212 14.329 1.00 97.06 109 ASP A C 1
ATOM 917 O O . ASP A 1 109 ? -9.796 -13.313 13.683 1.00 97.06 109 ASP A O 1
ATOM 921 N N . PRO A 1 110 ? -9.942 -15.288 14.755 1.00 97.50 110 PRO A N 1
ATOM 922 C CA . PRO A 1 110 ? -11.384 -15.427 14.547 1.00 97.50 110 PRO A CA 1
ATOM 923 C C . PRO A 1 110 ? -12.187 -14.194 14.978 1.00 97.50 110 PRO A C 1
ATOM 925 O O . PRO A 1 110 ? -13.106 -13.790 14.269 1.00 97.50 110 PRO A O 1
ATOM 928 N N . TYR A 1 111 ? -11.804 -13.551 16.083 1.00 97.88 111 TYR A N 1
ATOM 929 C CA . TYR A 1 111 ? -12.443 -12.327 16.556 1.00 97.88 111 TYR A CA 1
ATOM 930 C C . TYR A 1 111 ? -12.232 -11.152 15.586 1.00 97.88 111 TYR A C 1
ATOM 932 O O . TYR A 1 111 ? -13.193 -10.489 15.189 1.00 97.88 111 TYR A O 1
ATOM 940 N N . SER A 1 112 ? -10.996 -10.940 15.120 1.00 97.94 112 SER A N 1
ATOM 941 C CA . SER A 1 112 ? -10.672 -9.921 14.108 1.00 97.94 112 SER A CA 1
ATOM 942 C C . SER A 1 112 ? -11.388 -10.166 12.784 1.00 97.94 112 SER A C 1
ATOM 944 O O . SER A 1 112 ? -11.772 -9.216 12.108 1.00 97.94 112 SER A O 1
ATOM 946 N N . ILE A 1 113 ? -11.603 -11.427 12.400 1.00 98.56 113 ILE A N 1
ATOM 947 C CA . ILE A 1 113 ? -12.339 -11.782 11.179 1.00 98.56 113 ILE A CA 1
ATOM 948 C C . ILE A 1 113 ? -13.814 -11.368 11.283 1.00 98.56 113 ILE A C 1
ATOM 950 O O . ILE A 1 113 ? -14.376 -10.878 10.303 1.00 98.56 113 ILE A O 1
ATOM 954 N N . GLU A 1 114 ? -14.449 -11.510 12.447 1.00 98.44 114 GLU A N 1
ATOM 955 C CA . GLU A 1 114 ? -15.826 -11.035 12.636 1.00 98.44 114 GLU A CA 1
ATOM 956 C C . GLU A 1 114 ? -15.926 -9.507 12.547 1.00 98.44 114 GLU A C 1
ATOM 958 O O . GLU A 1 114 ? -16.870 -8.980 11.956 1.00 98.44 114 GLU A O 1
ATOM 963 N N . LEU A 1 115 ? -14.925 -8.781 13.049 1.00 98.56 115 LEU A N 1
ATOM 964 C CA . LEU A 1 115 ? -14.829 -7.329 12.864 1.00 98.56 115 LEU A CA 1
ATOM 965 C C . LEU A 1 115 ? -14.555 -6.957 11.402 1.00 98.56 115 LEU A C 1
ATOM 967 O O . LEU A 1 115 ? -15.202 -6.066 10.851 1.00 98.56 115 LEU A O 1
ATOM 971 N N . LEU A 1 116 ? -13.666 -7.696 10.736 1.00 98.69 116 LEU A N 1
ATOM 972 C CA . LEU A 1 116 ? -13.356 -7.530 9.320 1.00 98.69 116 LEU A CA 1
ATOM 973 C C . LEU A 1 116 ? -14.615 -7.643 8.470 1.00 98.69 116 LEU A C 1
ATOM 975 O O . LEU A 1 116 ? -14.834 -6.807 7.600 1.00 98.69 116 LEU A O 1
ATOM 979 N N . LYS A 1 117 ? -15.460 -8.648 8.716 1.00 98.56 117 LYS A N 1
ATOM 980 C CA . LYS A 1 117 ? -16.714 -8.845 7.977 1.00 98.56 117 LYS A CA 1
ATOM 981 C C . LYS A 1 117 ? -17.630 -7.623 8.052 1.00 98.56 117 LYS A C 1
ATOM 983 O O . LYS A 1 117 ? -18.206 -7.279 7.026 1.00 98.56 117 LYS A O 1
ATOM 988 N N . LYS A 1 118 ? -17.689 -6.939 9.201 1.00 98.25 118 LYS A N 1
ATOM 989 C CA . LYS A 1 118 ? -18.478 -5.709 9.401 1.00 98.25 118 LYS A CA 1
ATOM 990 C C . LYS A 1 118 ? -17.901 -4.491 8.675 1.00 98.25 118 LYS A C 1
ATOM 992 O O . LYS A 1 118 ? -18.647 -3.571 8.363 1.00 98.25 118 LYS A O 1
ATOM 997 N N . ALA A 1 119 ? -16.591 -4.464 8.439 1.00 98.56 119 ALA A N 1
ATOM 998 C CA . ALA A 1 119 ? -15.912 -3.321 7.845 1.00 98.56 119 ALA A CA 1
ATOM 999 C C . ALA A 1 119 ? -16.087 -3.243 6.324 1.00 98.56 119 ALA A C 1
ATOM 1001 O O . ALA A 1 119 ? -16.027 -4.259 5.624 1.00 98.56 119 ALA A O 1
ATOM 1002 N N . ASP A 1 120 ? -16.214 -2.024 5.805 1.00 98.62 120 ASP A N 1
ATOM 1003 C CA . ASP A 1 120 ? -16.262 -1.766 4.366 1.00 98.62 120 ASP A CA 1
ATOM 1004 C C . ASP A 1 120 ? -14.853 -1.711 3.765 1.00 98.62 120 ASP A C 1
ATOM 1006 O O . ASP A 1 120 ? -14.609 -2.251 2.684 1.00 98.62 120 ASP A O 1
ATOM 1010 N N . ILE A 1 121 ? -13.926 -1.040 4.460 1.00 98.69 121 ILE A N 1
ATOM 1011 C CA . ILE A 1 121 ? -12.579 -0.754 3.960 1.00 98.69 121 ILE A CA 1
ATOM 1012 C C . ILE A 1 121 ? -11.543 -1.014 5.052 1.00 98.69 121 ILE A C 1
ATOM 1014 O O . ILE A 1 121 ? -11.693 -0.561 6.186 1.00 98.69 121 ILE A O 1
ATOM 1018 N N . VAL A 1 122 ? -10.458 -1.695 4.689 1.00 98.75 122 VAL A N 1
ATOM 1019 C CA . VAL A 1 122 ? -9.286 -1.874 5.552 1.00 98.75 122 VAL A CA 1
ATOM 1020 C C . VAL A 1 122 ? -8.196 -0.876 5.180 1.00 98.75 122 VAL A C 1
ATOM 1022 O O . VAL A 1 122 ? -7.782 -0.806 4.022 1.00 98.75 122 VAL A O 1
ATOM 1025 N N . ILE A 1 123 ? -7.715 -0.105 6.152 1.00 98.31 123 ILE A N 1
ATOM 1026 C CA . ILE A 1 123 ? -6.672 0.903 5.935 1.00 98.31 123 ILE A CA 1
ATOM 1027 C C . ILE A 1 123 ? -5.617 0.745 7.022 1.00 98.31 123 ILE A C 1
ATOM 1029 O O . ILE A 1 123 ? -5.925 0.947 8.185 1.00 98.31 123 ILE A O 1
ATOM 1033 N N . THR A 1 124 ? -4.391 0.340 6.685 1.00 96.81 124 THR A N 1
ATOM 1034 C CA . THR A 1 124 ? -3.364 0.089 7.715 1.00 96.81 124 THR A CA 1
ATOM 1035 C C . THR A 1 124 ? -1.946 -0.031 7.139 1.00 96.81 124 THR A C 1
ATOM 1037 O O . THR A 1 124 ? -1.745 -0.120 5.923 1.00 96.81 124 THR A O 1
ATOM 1040 N N . ASN A 1 125 ? -0.955 -0.070 8.031 1.00 94.62 125 ASN A N 1
ATOM 1041 C CA . ASN A 1 125 ? 0.408 -0.509 7.757 1.00 94.62 125 ASN A CA 1
ATOM 1042 C C . ASN A 1 125 ? 0.620 -1.937 8.303 1.00 94.62 125 ASN A C 1
ATOM 1044 O O . ASN A 1 125 ? 0.981 -2.090 9.471 1.00 94.62 125 ASN A O 1
ATOM 1048 N N . PRO A 1 126 ? 0.379 -2.999 7.512 1.00 93.19 126 PRO A N 1
ATOM 1049 C CA . PRO A 1 126 ? 0.592 -4.360 7.981 1.00 93.19 126 PRO A CA 1
ATOM 1050 C C . PRO A 1 126 ? 2.092 -4.660 8.168 1.00 93.19 126 PRO A C 1
ATOM 1052 O O . PRO A 1 126 ? 2.932 -4.084 7.473 1.00 93.19 126 PRO A O 1
ATOM 1055 N N . PRO A 1 127 ? 2.461 -5.640 9.015 1.00 89.31 127 PRO A N 1
ATOM 1056 C CA . PRO A 1 127 ? 3.850 -6.077 9.139 1.00 89.31 127 PRO A CA 1
ATOM 1057 C C . PRO A 1 127 ? 4.427 -6.499 7.782 1.00 89.31 127 PRO A C 1
ATOM 1059 O O . PRO A 1 127 ? 3.913 -7.419 7.135 1.00 89.31 127 PRO A O 1
ATOM 1062 N N . PHE A 1 128 ? 5.522 -5.868 7.350 1.00 89.88 128 PHE A N 1
ATOM 1063 C CA . PHE A 1 128 ? 6.039 -6.049 5.989 1.00 89.88 128 PHE A CA 1
ATOM 1064 C C . PHE A 1 128 ? 6.425 -7.495 5.657 1.00 89.88 128 PHE A C 1
ATOM 1066 O O . PHE A 1 128 ? 6.189 -7.938 4.532 1.00 89.88 128 PHE A O 1
ATOM 1073 N N . SER A 1 129 ? 6.943 -8.278 6.613 1.00 88.00 129 SER A N 1
ATOM 1074 C CA . SER A 1 129 ? 7.238 -9.700 6.366 1.00 88.00 129 SER A CA 1
ATOM 1075 C C . SER A 1 129 ? 6.005 -10.563 6.092 1.00 88.00 129 SER A C 1
ATOM 1077 O O . SER A 1 129 ? 6.147 -11.658 5.547 1.00 88.00 129 SER A O 1
ATOM 1079 N N . MET A 1 130 ? 4.812 -10.086 6.452 1.00 91.00 130 MET A N 1
ATOM 1080 C CA . MET A 1 130 ? 3.540 -10.781 6.261 1.00 91.00 130 MET A CA 1
ATOM 1081 C C . MET A 1 130 ? 2.729 -10.226 5.087 1.00 91.00 130 MET A C 1
ATOM 1083 O O . MET A 1 130 ? 1.669 -10.777 4.798 1.00 91.00 130 MET A O 1
ATOM 1087 N N . PHE A 1 131 ? 3.217 -9.192 4.389 1.00 94.56 131 PHE A N 1
ATOM 1088 C CA . PHE A 1 131 ? 2.448 -8.456 3.380 1.00 94.56 131 PHE A CA 1
ATOM 1089 C C . PHE A 1 131 ? 1.796 -9.367 2.334 1.00 94.56 131 PHE A C 1
ATOM 1091 O O . PHE A 1 131 ? 0.607 -9.231 2.077 1.00 94.56 131 PHE A O 1
ATOM 1098 N N . ARG A 1 132 ? 2.529 -10.344 1.773 1.00 93.56 132 ARG A N 1
ATOM 1099 C CA . ARG A 1 132 ? 1.977 -11.264 0.758 1.00 93.56 132 ARG A CA 1
ATOM 1100 C C . ARG A 1 132 ? 0.764 -12.042 1.279 1.00 93.56 132 ARG A C 1
ATOM 1102 O O . ARG A 1 132 ? -0.253 -12.101 0.601 1.00 93.56 132 ARG A O 1
ATOM 1109 N N . HIS A 1 133 ? 0.867 -12.609 2.482 1.00 94.88 133 HIS A N 1
ATOM 1110 C CA . HIS A 1 133 ? -0.232 -13.361 3.097 1.00 94.88 133 HIS A CA 1
ATOM 1111 C C . HIS A 1 133 ? -1.387 -12.444 3.500 1.00 94.88 133 HIS A C 1
ATOM 1113 O O . HIS A 1 133 ? -2.545 -12.802 3.329 1.00 94.88 133 HIS A O 1
ATOM 1119 N N . TYR A 1 134 ? -1.070 -11.260 4.020 1.00 97.00 134 TYR A N 1
ATOM 1120 C CA . TYR A 1 134 ? -2.061 -10.264 4.405 1.00 97.00 134 TYR A CA 1
ATOM 1121 C C . TYR A 1 134 ? -2.851 -9.750 3.188 1.00 97.00 134 TYR A C 1
ATOM 1123 O O . TYR A 1 134 ? -4.069 -9.614 3.245 1.00 97.00 134 TYR A O 1
ATOM 1131 N N . TYR A 1 135 ? -2.181 -9.553 2.053 1.00 97.88 135 TYR A N 1
ATOM 1132 C CA . TYR A 1 135 ? -2.810 -9.199 0.785 1.00 97.88 135 TYR A CA 1
ATOM 1133 C C . TYR A 1 135 ? -3.793 -10.283 0.310 1.00 97.88 135 TYR A C 1
ATOM 1135 O O . TYR A 1 135 ? -4.953 -9.982 0.025 1.00 97.88 135 TYR A O 1
ATOM 1143 N N . ASP A 1 136 ? -3.380 -11.557 0.309 1.00 97.12 136 ASP A N 1
ATOM 1144 C CA . ASP A 1 136 ? -4.275 -12.680 -0.020 1.00 97.12 136 ASP A CA 1
ATOM 1145 C C . ASP A 1 136 ? -5.434 -12.816 0.975 1.00 97.12 136 ASP A C 1
ATOM 1147 O O . ASP A 1 136 ? -6.552 -13.154 0.588 1.00 97.12 136 ASP A O 1
ATOM 1151 N N . PHE A 1 137 ? -5.196 -12.514 2.252 1.00 97.88 137 PHE A N 1
ATOM 1152 C CA . PHE A 1 137 ? -6.232 -12.486 3.278 1.00 97.88 137 PHE A CA 1
ATOM 1153 C C . PHE A 1 137 ? -7.305 -11.433 2.970 1.00 97.88 137 PHE A C 1
ATOM 1155 O O . PHE A 1 137 ? -8.491 -11.756 2.992 1.00 97.88 137 PHE A O 1
ATOM 1162 N N . LEU A 1 138 ? -6.919 -10.204 2.612 1.00 98.38 138 LEU A N 1
ATOM 1163 C CA . LEU A 1 138 ? -7.881 -9.167 2.223 1.00 98.38 138 LEU A CA 1
ATOM 1164 C C . LEU A 1 138 ? -8.676 -9.563 0.975 1.00 98.38 138 LEU A C 1
ATOM 1166 O O . LEU A 1 138 ? -9.885 -9.338 0.928 1.00 98.38 138 LEU A O 1
ATOM 1170 N N . LYS A 1 139 ? -8.024 -10.211 0.000 1.00 96.94 139 LYS A N 1
ATOM 1171 C CA . LYS A 1 139 ? -8.685 -10.746 -1.199 1.00 96.94 139 LYS A CA 1
ATOM 1172 C C . LYS A 1 139 ? -9.680 -11.852 -0.876 1.00 96.94 139 LYS A C 1
ATOM 1174 O O . LYS A 1 139 ? -10.787 -11.832 -1.398 1.00 96.94 139 LYS A O 1
ATOM 1179 N N . LYS A 1 140 ? -9.311 -12.787 0.003 1.00 97.75 140 LYS A N 1
ATOM 1180 C CA . LYS A 1 140 ? -10.180 -13.886 0.448 1.00 97.75 140 LYS A CA 1
ATOM 1181 C C . LYS A 1 140 ? -11.501 -13.378 1.032 1.00 97.75 140 LYS A C 1
ATOM 1183 O O . LYS A 1 140 ? -12.521 -14.034 0.866 1.00 97.75 140 LYS A O 1
ATOM 1188 N N . TYR A 1 141 ? -11.473 -12.240 1.723 1.00 98.31 141 TYR A N 1
ATOM 1189 C CA . TYR A 1 141 ? -12.661 -11.602 2.298 1.00 98.31 141 TYR A CA 1
ATOM 1190 C C . TYR A 1 141 ? -13.211 -10.456 1.437 1.00 98.31 141 TYR A C 1
ATOM 1192 O O . TYR A 1 141 ? -14.004 -9.656 1.932 1.00 98.31 141 TYR A O 1
ATOM 1200 N N . GLU A 1 142 ? -12.769 -10.367 0.177 1.00 97.19 142 GLU A N 1
ATOM 1201 C CA . GLU A 1 142 ? -13.232 -9.407 -0.832 1.00 97.19 142 GLU A CA 1
ATOM 1202 C C . GLU A 1 142 ? -13.202 -7.949 -0.355 1.00 97.19 142 GLU A C 1
ATOM 1204 O O . GLU A 1 142 ? -14.049 -7.125 -0.703 1.00 97.19 142 GLU A O 1
ATOM 1209 N N . LYS A 1 143 ? -12.212 -7.606 0.474 1.00 98.06 143 LYS A N 1
ATOM 1210 C CA . LYS A 1 143 ? -12.159 -6.285 1.089 1.00 98.06 143 LYS A CA 1
ATOM 1211 C C . LYS A 1 143 ? -11.647 -5.227 0.137 1.00 98.06 143 LYS A C 1
ATOM 1213 O O . LYS A 1 143 ? -10.699 -5.419 -0.630 1.00 98.06 143 LYS A O 1
ATOM 1218 N N . LYS A 1 144 ? -12.267 -4.055 0.246 1.00 98.25 144 LYS A N 1
ATOM 1219 C CA . LYS A 1 144 ? -11.665 -2.820 -0.226 1.00 98.25 144 LYS A CA 1
ATOM 1220 C C . LYS A 1 144 ? -10.552 -2.419 0.731 1.00 98.25 144 LYS A C 1
ATOM 1222 O O . LYS A 1 144 ? -10.695 -2.579 1.942 1.00 98.25 144 LYS A O 1
ATOM 1227 N N . PHE A 1 145 ? -9.434 -1.940 0.202 1.00 98.12 145 PHE A N 1
ATOM 1228 C CA . PHE A 1 145 ? -8.280 -1.640 1.036 1.00 98.12 145 PHE A CA 1
ATOM 1229 C C . PHE A 1 145 ? -7.415 -0.501 0.516 1.00 98.12 145 PHE A C 1
ATOM 1231 O O . PHE A 1 145 ? -7.364 -0.225 -0.684 1.00 98.12 145 PHE A O 1
ATOM 1238 N N . LEU A 1 146 ? -6.683 0.114 1.440 1.00 97.06 146 LEU A N 1
ATOM 1239 C CA . LEU A 1 146 ? -5.575 1.024 1.179 1.00 97.06 146 LEU A CA 1
ATOM 1240 C C . LEU A 1 146 ? -4.470 0.734 2.201 1.00 97.06 146 LEU A C 1
ATOM 1242 O O . LEU A 1 146 ? -4.601 1.071 3.373 1.00 97.06 146 LEU A O 1
ATOM 1246 N N . ILE A 1 147 ? -3.408 0.054 1.773 1.00 97.38 147 ILE A N 1
ATOM 1247 C CA . ILE A 1 147 ? -2.403 -0.519 2.680 1.00 97.38 147 ILE A CA 1
ATOM 1248 C C . ILE A 1 147 ? -0.990 -0.128 2.273 1.00 97.38 147 ILE A C 1
ATOM 1250 O O . ILE A 1 147 ? -0.702 0.053 1.089 1.00 97.38 147 ILE A O 1
ATOM 1254 N N . ILE A 1 148 ? -0.098 -0.035 3.252 1.00 96.00 148 ILE A N 1
ATOM 1255 C CA . ILE A 1 148 ? 1.321 0.243 3.015 1.00 96.00 148 ILE A CA 1
ATOM 1256 C C . ILE A 1 148 ? 2.077 -1.078 2.839 1.00 96.00 148 ILE A C 1
ATOM 1258 O O . ILE A 1 148 ? 1.855 -2.051 3.557 1.00 96.00 148 ILE A O 1
ATOM 1262 N N . GLY A 1 149 ? 2.994 -1.126 1.881 1.00 95.00 149 GLY A N 1
ATOM 1263 C CA . GLY A 1 149 ? 3.922 -2.240 1.720 1.00 95.00 149 GLY A CA 1
ATOM 1264 C C . GLY A 1 149 ? 5.273 -1.761 1.220 1.00 95.00 149 GLY A C 1
ATOM 1265 O O . GLY A 1 149 ? 5.398 -0.653 0.707 1.00 95.00 149 GLY A O 1
ATOM 1266 N N . LEU A 1 150 ? 6.298 -2.606 1.320 1.00 93.19 150 LEU A N 1
ATOM 1267 C CA . LEU A 1 150 ? 7.562 -2.341 0.629 1.00 93.19 150 LEU A CA 1
ATOM 1268 C C . LEU A 1 150 ? 7.302 -2.203 -0.875 1.00 93.19 150 LEU A C 1
ATOM 1270 O O . LEU A 1 150 ? 6.489 -2.943 -1.425 1.00 93.19 150 LEU A O 1
ATOM 1274 N N . ASN A 1 151 ? 8.029 -1.332 -1.567 1.00 91.50 151 ASN A N 1
ATOM 1275 C CA . ASN A 1 151 ? 7.892 -1.191 -3.023 1.00 91.50 151 ASN A CA 1
ATOM 1276 C C . ASN A 1 151 ? 8.165 -2.508 -3.786 1.00 91.50 151 ASN A C 1
ATOM 1278 O O . ASN A 1 151 ? 7.569 -2.799 -4.819 1.00 91.50 151 ASN A O 1
ATOM 1282 N N . LEU A 1 152 ? 9.039 -3.361 -3.241 1.00 91.69 152 LEU A N 1
ATOM 1283 C CA . LEU A 1 152 ? 9.321 -4.694 -3.775 1.00 91.69 152 LEU A CA 1
ATOM 1284 C C . LEU A 1 152 ? 8.132 -5.657 -3.673 1.00 91.69 152 LEU A C 1
ATOM 1286 O O . LEU A 1 152 ? 8.147 -6.684 -4.346 1.00 91.69 152 LEU A O 1
ATOM 1290 N N . ALA A 1 153 ? 7.111 -5.364 -2.864 1.00 94.88 153 ALA A N 1
ATOM 1291 C CA . ALA A 1 153 ? 5.927 -6.212 -2.771 1.00 94.88 153 ALA A CA 1
ATOM 1292 C C . ALA A 1 153 ? 5.122 -6.241 -4.081 1.00 94.88 153 ALA A C 1
ATOM 1294 O O . ALA A 1 153 ? 4.485 -7.250 -4.372 1.00 94.88 153 ALA A O 1
ATOM 1295 N N . ALA A 1 154 ? 5.243 -5.208 -4.923 1.00 94.81 154 ALA A N 1
ATOM 1296 C CA . ALA A 1 154 ? 4.676 -5.176 -6.270 1.00 94.81 154 ALA A CA 1
ATOM 1297 C C . ALA A 1 154 ? 5.194 -6.299 -7.188 1.00 94.81 154 ALA A C 1
ATOM 1299 O O . ALA A 1 154 ? 4.582 -6.578 -8.213 1.00 94.81 154 ALA A O 1
ATOM 1300 N N . GLN A 1 155 ? 6.322 -6.925 -6.838 1.00 94.19 155 GLN A N 1
ATOM 1301 C CA . GLN A 1 155 ? 6.923 -8.020 -7.598 1.00 94.19 155 GLN A CA 1
ATOM 1302 C C . GLN A 1 155 ? 6.361 -9.399 -7.203 1.00 94.19 155 GLN A C 1
ATOM 1304 O O . GLN A 1 155 ? 6.668 -10.392 -7.858 1.00 94.19 155 GLN A O 1
ATOM 1309 N N . TYR A 1 156 ? 5.626 -9.503 -6.088 1.00 95.00 156 TYR A N 1
ATOM 1310 C CA . TYR A 1 156 ? 5.022 -10.772 -5.689 1.00 95.00 156 TYR A CA 1
ATOM 1311 C C . TYR A 1 156 ? 3.981 -11.176 -6.722 1.00 95.00 156 TYR A C 1
ATOM 1313 O O . TYR A 1 156 ? 3.131 -10.367 -7.057 1.00 95.00 156 TYR A O 1
ATOM 1321 N N . GLU A 1 157 ? 4.040 -12.420 -7.190 1.00 92.88 157 GLU A N 1
ATOM 1322 C CA . GLU A 1 157 ? 3.201 -12.963 -8.268 1.00 92.88 157 GLU A CA 1
ATOM 1323 C C . GLU A 1 157 ? 1.720 -12.563 -8.148 1.00 92.88 157 GLU A C 1
ATOM 1325 O O . GLU A 1 157 ? 1.179 -11.909 -9.032 1.00 92.88 157 GLU A O 1
ATOM 1330 N N . ASN A 1 158 ? 1.103 -12.815 -6.989 1.00 94.06 158 ASN A N 1
ATOM 1331 C CA . ASN A 1 158 ? -0.299 -12.489 -6.717 1.00 94.06 158 ASN A CA 1
ATOM 1332 C C . ASN A 1 158 ? -0.611 -10.981 -6.735 1.00 94.06 158 ASN A C 1
ATOM 1334 O O . ASN A 1 158 ? -1.723 -10.591 -7.085 1.00 94.06 158 ASN A O 1
ATOM 1338 N N . VAL A 1 159 ? 0.349 -10.143 -6.340 1.00 96.31 159 VAL A N 1
ATOM 1339 C CA . VAL A 1 159 ? 0.211 -8.680 -6.330 1.00 96.31 159 VAL A CA 1
ATOM 1340 C C . VAL A 1 159 ? 0.445 -8.131 -7.739 1.00 96.31 159 VAL A C 1
ATOM 1342 O O . VA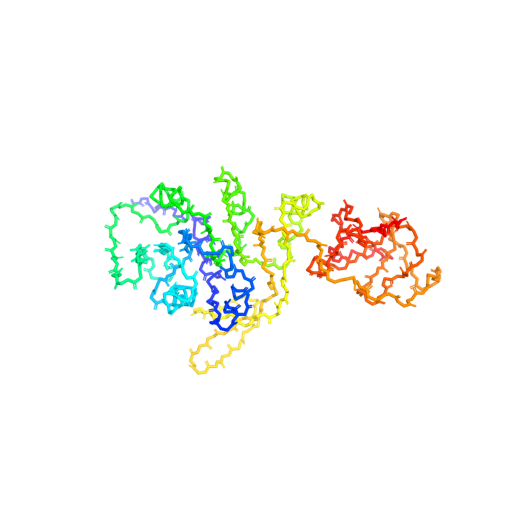L A 1 159 ? -0.337 -7.314 -8.219 1.00 96.31 159 VAL A O 1
ATOM 1345 N N . PHE A 1 160 ? 1.492 -8.599 -8.422 1.00 96.38 160 PHE A N 1
ATOM 1346 C CA . PHE A 1 160 ? 1.827 -8.214 -9.790 1.00 96.38 160 PHE A CA 1
ATOM 1347 C C . PHE A 1 160 ? 0.695 -8.556 -10.754 1.00 96.38 160 PHE A C 1
ATOM 1349 O O . PHE A 1 160 ? 0.300 -7.701 -11.544 1.00 96.38 160 PHE A O 1
ATOM 1356 N N . ASP A 1 161 ? 0.127 -9.758 -10.653 1.00 95.44 161 ASP A N 1
ATOM 1357 C CA . ASP A 1 161 ? -0.994 -10.181 -11.488 1.00 95.44 161 ASP A CA 1
ATOM 1358 C C . ASP A 1 161 ? -2.215 -9.284 -11.296 1.00 95.44 161 ASP A C 1
ATOM 1360 O O . ASP A 1 161 ? -2.867 -8.898 -12.268 1.00 95.44 161 ASP A O 1
ATOM 1364 N N . ASP A 1 162 ? -2.529 -8.904 -10.059 1.00 95.44 162 ASP A N 1
ATOM 1365 C CA . ASP A 1 162 ? -3.633 -7.987 -9.789 1.00 95.44 162 ASP A CA 1
ATOM 1366 C C . ASP A 1 162 ? -3.350 -6.576 -10.305 1.00 95.44 162 ASP A C 1
ATOM 1368 O O . ASP A 1 162 ? -4.260 -5.937 -10.835 1.00 95.44 162 ASP A O 1
ATOM 1372 N N . ILE A 1 163 ? -2.104 -6.101 -10.234 1.00 94.25 163 ILE A N 1
ATOM 1373 C CA . ILE A 1 163 ? -1.724 -4.810 -10.819 1.00 94.25 163 ILE A CA 1
ATOM 1374 C C . ILE A 1 163 ? -1.829 -4.849 -12.344 1.00 94.25 163 ILE A C 1
ATOM 1376 O O . ILE A 1 163 ? -2.506 -4.011 -12.940 1.00 94.25 163 ILE A O 1
ATOM 1380 N N . LYS A 1 164 ? -1.234 -5.860 -12.981 1.00 93.00 164 LYS A N 1
ATOM 1381 C CA . LYS A 1 164 ? -1.253 -6.074 -14.435 1.00 93.00 164 LYS A CA 1
ATOM 1382 C C . LYS A 1 164 ? -2.674 -6.127 -14.996 1.00 93.00 164 LYS A C 1
ATOM 1384 O O . LYS A 1 164 ? -2.913 -5.617 -16.087 1.00 93.00 164 LYS A O 1
ATOM 1389 N N . ASN A 1 165 ? -3.619 -6.677 -14.235 1.00 92.25 165 ASN A N 1
ATOM 1390 C CA . ASN A 1 165 ? -5.037 -6.744 -14.595 1.00 92.25 165 ASN A CA 1
ATOM 1391 C C . ASN A 1 165 ? -5.886 -5.595 -14.018 1.00 92.25 165 ASN A C 1
ATOM 1393 O O . ASN A 1 165 ? -7.111 -5.685 -14.012 1.00 92.25 165 ASN A O 1
ATOM 1397 N N . SER A 1 166 ? -5.257 -4.531 -13.507 1.00 90.12 166 SER A N 1
ATOM 1398 C CA . SER A 1 166 ? -5.925 -3.344 -12.946 1.00 90.12 166 SER A CA 1
ATOM 1399 C C . SER A 1 166 ? -6.919 -3.634 -11.807 1.00 90.12 166 SER A C 1
ATOM 1401 O O . SER A 1 166 ? -7.801 -2.828 -11.532 1.00 90.12 166 SER A O 1
ATOM 1403 N N . ARG A 1 167 ? -6.758 -4.760 -11.099 1.00 92.50 167 ARG A N 1
ATOM 1404 C CA . ARG A 1 167 ? -7.500 -5.099 -9.869 1.00 92.50 167 ARG A CA 1
ATOM 1405 C C . ARG A 1 167 ? -6.903 -4.436 -8.628 1.00 92.50 167 ARG A C 1
ATOM 1407 O O . ARG A 1 167 ? -7.567 -4.318 -7.602 1.00 92.50 167 ARG A O 1
ATOM 1414 N N . THR A 1 168 ? -5.638 -4.036 -8.691 1.00 94.06 168 THR A N 1
ATOM 1415 C CA . THR A 1 168 ? -4.937 -3.286 -7.642 1.00 94.06 168 THR A CA 1
ATOM 1416 C C . THR A 1 168 ? -4.034 -2.241 -8.277 1.00 94.06 168 THR A C 1
ATOM 1418 O O . THR A 1 168 ? -3.534 -2.415 -9.383 1.00 94.06 168 THR A O 1
ATOM 1421 N N . ARG A 1 169 ? -3.813 -1.137 -7.573 1.00 91.38 169 ARG A N 1
ATOM 1422 C CA . ARG A 1 169 ? -2.955 -0.040 -8.000 1.00 91.38 169 ARG A CA 1
ATOM 1423 C C . ARG A 1 169 ? -1.893 0.254 -6.952 1.00 91.38 169 ARG A C 1
ATOM 1425 O O . ARG A 1 169 ? -2.161 0.189 -5.755 1.00 91.38 169 ARG A O 1
ATOM 1432 N N . VAL A 1 170 ? -0.728 0.673 -7.439 1.00 92.75 170 VAL A N 1
ATOM 1433 C CA . VAL A 1 170 ? 0.334 1.316 -6.660 1.00 92.75 170 VAL A CA 1
ATOM 1434 C C . VAL A 1 170 ? 0.251 2.834 -6.879 1.00 92.75 170 VAL A C 1
ATOM 1436 O O . VAL A 1 170 ? 0.352 3.295 -8.019 1.00 92.75 170 VAL A O 1
ATOM 1439 N N . ILE A 1 171 ? -0.025 3.618 -5.829 1.00 87.06 171 ILE A N 1
ATOM 1440 C CA . ILE A 1 171 ? -0.460 5.035 -5.966 1.00 87.06 171 ILE A CA 1
ATOM 1441 C C . ILE A 1 171 ? 0.546 6.088 -5.501 1.00 87.06 171 ILE A C 1
ATOM 1443 O O . ILE A 1 171 ? 0.406 7.267 -5.844 1.00 87.06 171 ILE A O 1
ATOM 1447 N N . ALA A 1 172 ? 1.542 5.684 -4.729 1.00 81.00 172 ALA A N 1
ATOM 1448 C CA . ALA A 1 172 ? 2.574 6.560 -4.206 1.00 81.00 172 ALA A CA 1
ATOM 1449 C C . ALA A 1 172 ? 3.800 5.722 -3.876 1.00 81.00 172 ALA A C 1
ATOM 1451 O O . ALA A 1 172 ? 3.644 4.574 -3.477 1.00 81.00 172 ALA A O 1
ATOM 1452 N N . ALA A 1 173 ? 4.973 6.327 -4.042 1.00 75.94 173 ALA A N 1
ATOM 1453 C CA . ALA A 1 173 ? 6.254 5.774 -3.644 1.00 75.94 173 ALA A CA 1
ATOM 1454 C C . ALA A 1 173 ? 7.017 6.818 -2.845 1.00 75.94 173 ALA A C 1
ATOM 1456 O O . ALA A 1 173 ? 7.094 7.984 -3.256 1.00 75.94 173 ALA A O 1
ATOM 1457 N N . SER A 1 174 ? 7.598 6.411 -1.725 1.00 77.25 174 SER A N 1
ATOM 1458 C CA . SER A 1 174 ? 8.416 7.300 -0.911 1.00 77.25 174 SER A CA 1
ATOM 1459 C C . SER A 1 174 ? 9.473 6.548 -0.123 1.00 77.25 174 SER A C 1
ATOM 1461 O O . SER A 1 174 ? 9.257 5.447 0.385 1.00 77.25 174 SER A O 1
ATOM 1463 N N . ASN A 1 175 ? 10.618 7.208 0.023 1.00 83.50 175 ASN A N 1
ATOM 1464 C CA . ASN A 1 175 ? 11.558 6.896 1.084 1.00 83.50 175 ASN A CA 1
ATOM 1465 C C . ASN A 1 175 ? 10.986 7.551 2.342 1.00 83.50 175 ASN A C 1
ATOM 1467 O O . ASN A 1 175 ? 11.070 8.770 2.492 1.00 83.50 175 ASN A O 1
ATOM 1471 N N . THR A 1 176 ? 10.340 6.761 3.189 1.00 84.50 176 THR A N 1
ATOM 1472 C CA . THR A 1 176 ? 9.665 7.263 4.387 1.00 84.50 176 THR A CA 1
ATOM 1473 C C . THR A 1 176 ? 10.483 6.906 5.615 1.00 84.50 176 THR A C 1
ATOM 1475 O O . THR A 1 176 ? 10.894 5.756 5.779 1.00 84.50 176 THR A O 1
ATOM 1478 N N . ASP A 1 177 ? 10.706 7.892 6.480 1.00 87.19 177 ASP A N 1
ATOM 1479 C CA . ASP A 1 177 ? 11.259 7.671 7.811 1.00 87.19 177 ASP A CA 1
ATOM 1480 C C . ASP A 1 177 ? 10.136 7.184 8.730 1.00 87.19 177 ASP A C 1
ATOM 1482 O O . ASP A 1 177 ? 9.232 7.936 9.090 1.00 87.19 177 ASP A O 1
ATOM 1486 N N . PHE A 1 178 ? 10.187 5.907 9.093 1.00 88.19 178 PHE A N 1
ATOM 1487 C CA . PHE A 1 178 ? 9.269 5.309 10.055 1.00 88.19 178 PHE A CA 1
ATOM 1488 C C . PHE A 1 178 ? 9.917 5.264 11.428 1.00 88.19 178 PHE A C 1
ATOM 1490 O O . PHE A 1 178 ? 11.072 4.842 11.544 1.00 88.19 178 PHE A O 1
ATOM 1497 N N . ALA A 1 179 ? 9.173 5.644 12.465 1.00 86.44 179 ALA A N 1
ATOM 1498 C CA . ALA A 1 179 ? 9.635 5.448 13.830 1.00 86.44 179 ALA A CA 1
ATOM 1499 C C . ALA A 1 179 ? 9.691 3.943 14.138 1.00 86.44 179 ALA A C 1
ATOM 1501 O O . ALA A 1 179 ? 8.787 3.190 13.774 1.00 86.44 179 ALA A O 1
ATOM 1502 N N . ILE A 1 180 ? 10.771 3.506 14.783 1.00 87.81 180 ILE A N 1
ATOM 1503 C CA . ILE A 1 180 ? 10.998 2.114 15.184 1.00 87.81 180 ILE A CA 1
ATOM 1504 C C . ILE A 1 180 ? 11.261 2.060 16.692 1.00 87.81 180 ILE A C 1
ATOM 1506 O O . ILE A 1 180 ? 11.912 2.955 17.233 1.00 87.81 180 ILE A O 1
ATOM 1510 N N . PRO A 1 181 ? 10.809 1.017 17.397 1.00 83.19 181 PRO A N 1
ATOM 1511 C CA . PRO A 1 181 ? 10.951 0.954 18.852 1.00 83.19 181 PRO A CA 1
ATOM 1512 C C . PRO A 1 181 ? 12.355 0.563 19.324 1.00 83.19 181 PRO A C 1
ATOM 1514 O O . PRO A 1 181 ? 12.703 0.741 20.488 1.00 83.19 181 PRO A O 1
ATOM 1517 N N . LYS A 1 182 ? 13.167 -0.010 18.432 1.00 84.94 182 LYS A N 1
ATOM 1518 C CA . LYS A 1 182 ? 14.535 -0.455 18.707 1.00 84.94 182 LYS A CA 1
AT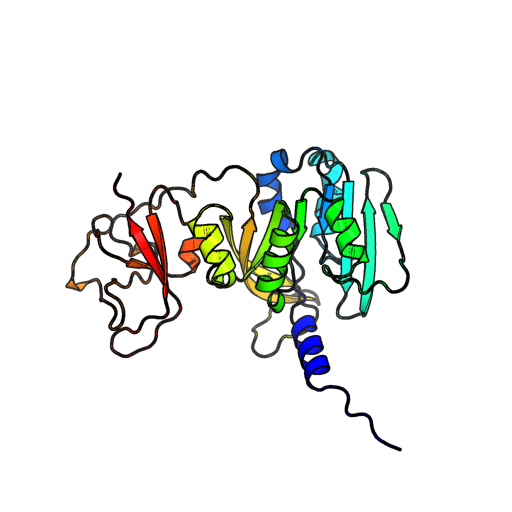OM 1519 C C . LYS A 1 182 ? 15.349 -0.481 17.420 1.00 84.94 182 LYS A C 1
ATOM 1521 O O . LYS A 1 182 ? 14.789 -0.562 16.329 1.00 84.94 182 LYS A O 1
ATOM 1526 N N . ALA A 1 183 ? 16.671 -0.473 17.557 1.00 83.75 183 ALA A N 1
ATOM 1527 C CA . ALA A 1 183 ? 17.574 -0.656 16.430 1.00 83.75 183 ALA A CA 1
ATOM 1528 C C . ALA A 1 183 ? 17.325 -2.010 15.742 1.00 83.75 183 ALA A C 1
ATOM 1530 O O . ALA A 1 183 ? 17.114 -3.032 16.401 1.00 83.75 183 ALA A O 1
ATOM 1531 N N . ILE A 1 184 ? 17.362 -2.008 14.410 1.00 80.62 184 ILE A N 1
ATOM 1532 C CA . ILE A 1 184 ? 17.195 -3.205 13.586 1.00 80.62 184 ILE A CA 1
ATOM 1533 C C . ILE A 1 184 ? 18.560 -3.571 13.013 1.00 80.62 184 ILE A C 1
ATOM 1535 O O . ILE A 1 184 ? 19.245 -2.733 12.427 1.00 80.62 184 ILE A O 1
ATOM 1539 N N . GLU A 1 185 ? 18.950 -4.830 13.183 1.00 77.88 185 GLU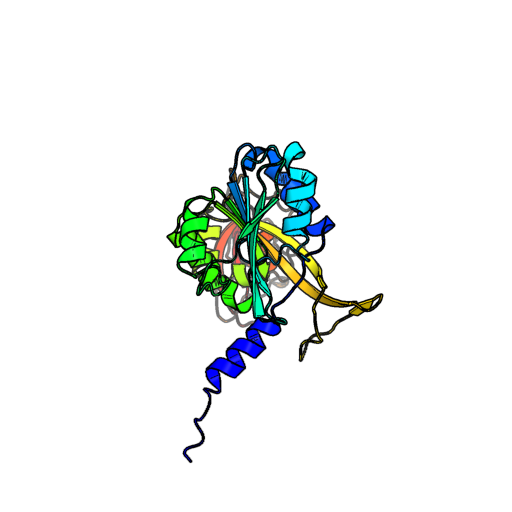 A N 1
ATOM 1540 C CA . GLU A 1 185 ? 20.214 -5.354 12.672 1.00 77.88 185 GLU A CA 1
ATOM 1541 C C . GLU A 1 185 ? 20.324 -5.142 11.153 1.00 77.88 185 GLU A C 1
ATOM 1543 O O . GLU A 1 185 ? 19.359 -5.352 10.413 1.00 77.88 185 GLU A O 1
ATOM 1548 N N . ASN A 1 186 ? 21.504 -4.731 10.684 1.00 76.69 186 ASN A N 1
ATOM 1549 C CA . ASN A 1 186 ? 21.795 -4.467 9.269 1.00 76.69 186 ASN A CA 1
ATOM 1550 C C . ASN A 1 186 ? 20.942 -3.360 8.618 1.00 76.69 186 ASN A C 1
ATOM 1552 O O . ASN A 1 186 ? 20.830 -3.311 7.391 1.00 76.69 186 ASN A O 1
ATOM 1556 N N . LYS A 1 187 ? 20.357 -2.449 9.407 1.00 76.75 187 LYS A N 1
ATOM 1557 C CA . LYS A 1 187 ? 19.722 -1.226 8.899 1.00 76.75 187 LYS A CA 1
ATOM 1558 C C . LYS A 1 187 ? 20.368 0.019 9.490 1.00 76.75 187 LYS A C 1
ATOM 1560 O O . LYS A 1 187 ? 20.640 0.084 10.684 1.00 76.75 187 LYS A O 1
ATOM 1565 N N . VAL A 1 188 ? 20.556 1.029 8.644 1.00 80.06 188 VAL A N 1
ATOM 1566 C CA . VAL A 1 188 ? 20.904 2.380 9.094 1.00 80.06 188 VAL A CA 1
ATOM 1567 C C . VAL A 1 188 ? 19.652 3.022 9.680 1.00 80.06 188 VAL A C 1
ATOM 1569 O O . VAL A 1 188 ? 18.582 2.976 9.071 1.00 80.06 188 VAL A O 1
ATOM 1572 N N . TYR A 1 189 ? 19.794 3.619 10.856 1.00 87.12 189 TYR A N 1
ATOM 1573 C CA . TYR A 1 189 ? 18.728 4.340 11.534 1.00 87.12 189 TYR A CA 1
ATOM 1574 C C . TYR A 1 189 ? 19.203 5.729 11.960 1.00 87.12 189 TYR A C 1
ATOM 1576 O O . TYR A 1 189 ? 20.392 5.963 12.178 1.00 87.12 189 TYR A O 1
ATOM 1584 N N . LYS A 1 190 ? 18.254 6.655 12.075 1.00 89.31 190 LYS A N 1
ATOM 1585 C CA . LYS A 1 190 ? 18.451 8.005 12.608 1.00 89.31 190 LYS A CA 1
ATOM 1586 C C . LYS A 1 190 ? 17.933 8.038 14.042 1.00 89.31 190 LYS A C 1
ATOM 1588 O O . LYS A 1 190 ? 16.942 7.379 14.344 1.00 89.31 190 LYS A O 1
ATOM 1593 N N . TYR A 1 191 ? 18.573 8.811 14.910 1.00 89.56 191 TYR A N 1
ATOM 1594 C CA . TYR A 1 191 ? 18.084 9.067 16.263 1.00 89.56 191 TYR A CA 1
ATOM 1595 C C . TYR A 1 191 ? 17.763 10.551 16.396 1.00 89.56 191 TYR A C 1
ATOM 1597 O O . TYR A 1 191 ? 18.637 11.391 16.188 1.00 89.56 191 TYR A O 1
ATOM 1605 N N . LEU A 1 192 ? 16.509 10.871 16.701 1.00 85.69 192 LEU A N 1
ATOM 1606 C CA . LEU A 1 192 ? 16.024 12.241 16.818 1.00 85.69 192 LEU A CA 1
ATOM 1607 C C . LEU A 1 192 ? 15.104 12.339 18.034 1.00 85.69 192 LEU A C 1
ATOM 1609 O O . LEU A 1 192 ? 14.118 11.612 18.119 1.00 85.69 192 LEU A O 1
ATOM 1613 N N . ASN A 1 193 ? 15.424 13.240 18.966 1.00 86.88 193 ASN A N 1
ATOM 1614 C CA . ASN A 1 193 ? 14.610 13.543 20.152 1.00 86.88 193 ASN A CA 1
ATOM 1615 C C . ASN A 1 193 ? 14.188 12.306 20.970 1.00 86.88 193 ASN A C 1
ATOM 1617 O O . ASN A 1 193 ? 13.046 12.213 21.408 1.00 86.88 193 ASN A O 1
ATOM 1621 N N . GLY A 1 194 ? 15.083 11.333 21.158 1.00 83.62 194 GLY A N 1
ATOM 1622 C CA . GLY A 1 194 ? 14.755 10.115 21.911 1.00 83.62 194 GLY A CA 1
ATOM 1623 C C . GLY A 1 194 ? 14.131 8.984 21.086 1.00 83.62 194 GLY A C 1
ATOM 1624 O O . GLY A 1 194 ? 13.979 7.881 21.600 1.00 83.62 194 GLY A O 1
ATOM 1625 N N . GLN A 1 195 ? 13.803 9.226 19.813 1.00 89.12 195 GLN A N 1
ATOM 1626 C CA . GLN A 1 195 ? 13.119 8.282 18.930 1.00 89.12 195 GLN A CA 1
ATOM 1627 C C . GLN A 1 195 ? 14.040 7.809 17.796 1.00 89.12 195 GLN A C 1
ATOM 1629 O O . GLN A 1 195 ? 14.723 8.604 17.145 1.00 89.12 195 GLN A O 1
ATOM 1634 N N . LEU A 1 196 ? 14.043 6.500 17.537 1.00 90.62 196 LEU A N 1
ATOM 1635 C CA . LEU A 1 196 ? 14.736 5.896 16.398 1.00 90.62 196 LEU A CA 1
ATOM 1636 C C . LEU A 1 196 ? 13.846 5.912 15.152 1.00 90.62 196 LEU A C 1
ATOM 1638 O O . LEU A 1 196 ? 12.647 5.653 15.252 1.00 90.62 196 LEU A O 1
ATOM 1642 N N . TYR A 1 197 ? 14.451 6.136 13.986 1.00 90.00 197 TYR A N 1
ATOM 1643 C CA . TYR A 1 197 ? 13.789 6.110 12.683 1.00 90.00 197 TYR A CA 1
ATOM 1644 C C . TYR A 1 197 ? 14.565 5.259 11.678 1.00 90.00 197 TYR A C 1
ATOM 1646 O O . TYR A 1 197 ? 15.784 5.383 11.579 1.00 90.00 197 TYR A O 1
ATOM 1654 N N . ALA A 1 198 ? 13.865 4.451 10.883 1.00 89.81 198 ALA A N 1
ATOM 1655 C CA . ALA A 1 198 ? 14.427 3.763 9.723 1.00 89.81 198 ALA A CA 1
ATOM 1656 C C . ALA A 1 198 ? 13.801 4.297 8.433 1.00 89.81 198 ALA A C 1
ATOM 1658 O O . ALA A 1 198 ? 12.577 4.345 8.306 1.00 89.81 198 ALA A O 1
ATOM 1659 N N . THR A 1 199 ? 14.643 4.642 7.458 1.00 89.12 199 THR A N 1
ATOM 1660 C CA . THR A 1 199 ? 14.179 4.994 6.115 1.00 89.12 199 THR A CA 1
ATOM 1661 C C . THR A 1 199 ? 13.844 3.719 5.347 1.00 89.12 199 THR A C 1
ATOM 1663 O O . THR A 1 199 ? 14.689 2.831 5.201 1.00 89.12 199 THR A O 1
ATOM 1666 N N . VAL A 1 200 ? 12.615 3.617 4.848 1.00 88.12 200 VAL A N 1
ATOM 1667 C CA . VAL A 1 200 ? 12.137 2.456 4.091 1.00 88.12 200 VAL A CA 1
ATOM 1668 C C . VAL A 1 200 ? 11.454 2.917 2.810 1.00 88.12 200 VAL A C 1
ATOM 1670 O O . VAL A 1 200 ? 10.698 3.886 2.816 1.00 88.12 200 VAL A O 1
ATOM 1673 N N . ASN A 1 201 ? 11.709 2.198 1.717 1.00 89.44 201 ASN A N 1
ATOM 1674 C CA . ASN A 1 201 ? 11.047 2.441 0.440 1.00 89.44 201 ASN A CA 1
ATOM 1675 C C . ASN A 1 201 ? 9.713 1.705 0.439 1.00 89.44 201 ASN A C 1
ATOM 1677 O O . ASN A 1 201 ? 9.669 0.473 0.335 1.00 89.44 201 ASN A O 1
ATOM 1681 N N . VAL A 1 202 ? 8.640 2.468 0.575 1.00 92.94 202 VAL A N 1
ATOM 1682 C CA . VAL A 1 202 ? 7.283 1.943 0.649 1.00 92.94 202 VAL A CA 1
ATOM 1683 C C . VAL A 1 202 ? 6.426 2.523 -0.452 1.00 92.94 202 VAL A C 1
ATOM 1685 O O . VAL A 1 202 ? 6.641 3.654 -0.892 1.00 92.94 202 VAL A O 1
ATOM 1688 N N . ASP A 1 203 ? 5.425 1.739 -0.823 1.00 94.19 203 ASP A N 1
ATOM 1689 C CA . ASP A 1 203 ? 4.339 2.179 -1.667 1.00 94.19 203 ASP A CA 1
ATOM 1690 C C . ASP A 1 203 ? 2.991 1.954 -0.971 1.00 94.19 203 ASP A C 1
ATOM 1692 O O . ASP A 1 203 ? 2.848 1.098 -0.091 1.00 94.19 203 ASP A O 1
ATOM 1696 N N . TRP A 1 204 ? 1.987 2.710 -1.407 1.00 94.88 204 TRP A N 1
ATOM 1697 C CA . TRP A 1 204 ? 0.588 2.448 -1.078 1.00 94.88 204 TRP A CA 1
ATOM 1698 C C . TRP A 1 204 ? -0.049 1.556 -2.144 1.00 94.88 204 TRP A C 1
ATOM 1700 O O . TRP A 1 204 ? 0.042 1.847 -3.341 1.00 94.88 204 TRP A O 1
ATOM 1710 N N . TYR A 1 205 ? -0.738 0.511 -1.694 1.00 96.06 205 TYR A N 1
ATOM 1711 C CA . TYR A 1 205 ? -1.458 -0.461 -2.511 1.00 96.06 205 TYR A CA 1
ATOM 1712 C C . TYR A 1 205 ? -2.954 -0.343 -2.245 1.00 96.06 205 TYR A C 1
ATOM 1714 O O . TYR A 1 205 ? -3.381 -0.330 -1.089 1.00 96.06 205 TYR A O 1
ATOM 1722 N N . THR A 1 206 ? -3.766 -0.278 -3.298 1.00 96.06 206 THR A N 1
ATOM 1723 C CA . THR A 1 206 ? -5.217 -0.123 -3.143 1.00 96.06 206 THR A CA 1
ATOM 1724 C C . THR A 1 206 ? -6.022 -0.727 -4.284 1.00 96.06 206 THR A C 1
ATOM 1726 O O . THR A 1 206 ? -5.554 -0.798 -5.418 1.00 96.06 206 THR A O 1
ATOM 1729 N N . ASN A 1 207 ? -7.257 -1.118 -3.983 1.00 95.44 207 ASN A N 1
ATOM 1730 C CA . ASN A 1 207 ? -8.308 -1.459 -4.946 1.00 95.44 207 ASN A CA 1
ATOM 1731 C C . ASN A 1 207 ? -9.536 -0.519 -4.823 1.00 95.44 207 ASN A C 1
ATOM 1733 O O . ASN A 1 207 ? -10.661 -0.897 -5.184 1.00 95.44 207 ASN A O 1
ATOM 1737 N N . LEU A 1 208 ? -9.331 0.677 -4.252 1.00 93.25 208 LEU A N 1
ATOM 1738 C CA . LEU A 1 208 ? -10.329 1.740 -4.133 1.00 93.25 208 LEU A CA 1
ATOM 1739 C C . LEU A 1 208 ? -10.396 2.599 -5.397 1.00 93.25 208 LEU A C 1
ATOM 1741 O O . LEU A 1 208 ? -9.366 3.017 -5.927 1.00 93.25 208 LEU A O 1
ATOM 1745 N N . GLY A 1 209 ? -11.629 2.944 -5.774 1.00 80.94 209 GLY A N 1
ATOM 1746 C CA . GLY A 1 209 ? -11.937 3.856 -6.872 1.00 80.94 209 GLY A CA 1
ATOM 1747 C C . GLY A 1 209 ? -11.662 3.294 -8.262 1.00 80.94 209 GLY A C 1
ATOM 1748 O O . GLY A 1 209 ? -11.097 2.211 -8.421 1.00 80.94 209 GLY A O 1
ATOM 1749 N N . ASP A 1 210 ? -12.066 4.062 -9.269 1.00 71.38 210 ASP A N 1
ATOM 1750 C CA . ASP A 1 210 ? -11.762 3.773 -10.668 1.00 71.38 210 ASP A CA 1
ATOM 1751 C C . ASP A 1 210 ? -10.333 4.231 -10.998 1.00 71.38 210 ASP A C 1
ATOM 1753 O O . ASP A 1 210 ? -9.879 5.299 -10.568 1.00 71.38 210 ASP A O 1
ATOM 1757 N N . TYR A 1 211 ? -9.589 3.413 -11.749 1.00 68.50 211 TYR A N 1
ATOM 1758 C CA . TYR A 1 211 ? -8.205 3.707 -12.118 1.00 68.50 211 TYR A CA 1
ATOM 1759 C C . TYR A 1 211 ? -8.053 3.979 -13.613 1.00 68.50 211 TYR A C 1
ATOM 1761 O O . TYR A 1 211 ? -8.061 3.067 -14.433 1.00 68.50 211 TYR A O 1
ATOM 1769 N N . ASP A 1 212 ? -7.797 5.243 -13.944 1.00 66.50 212 ASP A N 1
ATOM 1770 C CA . ASP A 1 212 ? -7.565 5.694 -15.320 1.00 66.50 212 ASP A CA 1
ATOM 1771 C C . ASP A 1 212 ? -6.089 5.737 -15.753 1.00 66.50 212 ASP A C 1
ATOM 1773 O O . ASP A 1 212 ? -5.783 6.152 -16.877 1.00 66.50 212 ASP A O 1
ATOM 1777 N N . GLY A 1 213 ? -5.172 5.308 -14.881 1.00 73.75 213 GLY A N 1
ATOM 1778 C CA . GLY A 1 213 ? -3.727 5.431 -15.077 1.00 73.75 213 GLY A CA 1
ATOM 1779 C C . GLY A 1 213 ? -3.076 6.555 -14.265 1.00 73.75 213 GLY A C 1
ATOM 1780 O O . GLY A 1 213 ? -3.727 7.498 -13.820 1.00 73.75 213 GLY A O 1
ATOM 1781 N N . ASN A 1 214 ? -1.763 6.448 -14.032 1.00 85.69 214 ASN A N 1
ATOM 1782 C CA . ASN A 1 214 ? -0.954 7.600 -13.607 1.00 85.69 214 ASN A CA 1
ATOM 1783 C C . ASN A 1 214 ? -0.768 8.575 -14.786 1.00 85.69 214 ASN A C 1
ATOM 1785 O O . ASN A 1 214 ? -1.005 8.175 -15.917 1.00 85.69 214 ASN A O 1
ATOM 1789 N N . PRO A 1 215 ? -0.335 9.833 -14.601 1.00 90.00 215 PRO A N 1
ATOM 1790 C CA . PRO A 1 215 ? -0.003 10.695 -15.739 1.00 90.00 215 PRO A CA 1
ATOM 1791 C C . PRO A 1 215 ? 0.967 10.010 -16.714 1.00 90.00 215 PRO A C 1
ATOM 1793 O O . PRO A 1 215 ? 1.853 9.271 -16.279 1.00 90.00 215 PRO A O 1
ATOM 1796 N N . PHE A 1 216 ? 0.794 10.248 -18.017 1.00 93.19 216 PHE A N 1
ATOM 1797 C CA . PHE A 1 216 ? 1.704 9.717 -19.035 1.00 93.19 216 PHE A CA 1
ATOM 1798 C C . PHE A 1 216 ? 3.131 10.202 -18.746 1.00 93.19 216 PHE A C 1
ATOM 1800 O O . PHE A 1 216 ? 3.355 11.365 -18.405 1.00 93.19 216 PHE A O 1
ATOM 1807 N N . LEU A 1 217 ? 4.105 9.306 -18.881 1.00 93.75 217 LEU A N 1
ATOM 1808 C CA . LEU A 1 217 ? 5.513 9.665 -18.838 1.00 93.75 217 LEU A CA 1
ATOM 1809 C C . LEU A 1 217 ? 5.879 10.445 -20.100 1.00 93.75 217 LEU A C 1
ATOM 1811 O O . LEU A 1 217 ? 5.619 9.988 -21.211 1.00 93.75 217 LEU A O 1
ATOM 1815 N N . ASN A 1 218 ? 6.537 11.588 -19.924 1.00 93.69 218 ASN A N 1
ATOM 1816 C CA . ASN A 1 218 ? 7.102 12.350 -21.032 1.00 93.69 218 ASN A CA 1
ATOM 1817 C C . ASN A 1 218 ? 8.418 11.699 -21.476 1.00 93.69 218 ASN A C 1
ATOM 1819 O O . ASN A 1 218 ? 9.412 11.750 -20.747 1.00 93.69 218 ASN A O 1
ATOM 1823 N N . LEU A 1 219 ? 8.410 11.076 -22.655 1.00 94.94 219 LEU A N 1
ATOM 1824 C CA . LEU A 1 219 ? 9.548 10.348 -23.215 1.00 94.94 219 LEU A CA 1
ATOM 1825 C C . LEU A 1 219 ? 10.196 11.155 -24.337 1.00 94.94 219 LEU A C 1
ATOM 1827 O O . LEU A 1 219 ? 9.523 11.571 -25.279 1.00 94.94 219 LEU A O 1
ATOM 1831 N N . TRP A 1 220 ? 11.510 11.342 -24.256 1.00 92.88 220 TRP A N 1
ATOM 1832 C CA . TRP A 1 220 ? 12.240 12.231 -25.169 1.00 92.88 220 TRP A CA 1
ATOM 1833 C C . TRP A 1 220 ? 13.315 11.516 -25.984 1.00 92.88 220 TRP A C 1
ATOM 1835 O O . TRP A 1 220 ? 13.726 12.029 -27.022 1.00 92.88 220 TRP A O 1
ATOM 1845 N N . LEU A 1 221 ? 13.759 10.341 -25.534 1.00 95.69 221 LEU A N 1
ATOM 1846 C CA . LEU A 1 221 ? 14.837 9.600 -26.176 1.00 95.69 221 LEU A CA 1
ATOM 1847 C C . LEU A 1 221 ? 14.329 8.779 -27.359 1.00 95.69 221 LEU A C 1
ATOM 1849 O O . LEU A 1 221 ? 13.242 8.204 -27.307 1.00 95.69 221 LEU A O 1
ATOM 1853 N N . THR A 1 222 ? 15.157 8.714 -28.394 1.00 96.12 222 THR A N 1
ATOM 1854 C CA . THR A 1 222 ? 15.011 7.832 -29.554 1.00 96.12 222 THR A CA 1
ATOM 1855 C C . THR A 1 222 ? 15.941 6.637 -29.361 1.00 96.12 222 THR A C 1
ATOM 1857 O O . THR A 1 222 ? 17.048 6.784 -28.836 1.00 96.12 222 THR A O 1
ATOM 1860 N N . TYR A 1 223 ? 15.497 5.452 -29.753 1.00 97.25 223 TYR A N 1
ATOM 1861 C CA . TYR A 1 223 ? 16.268 4.230 -29.629 1.00 97.25 223 TYR A CA 1
ATOM 1862 C C . TYR A 1 223 ? 17.475 4.226 -30.570 1.00 97.25 223 TYR A C 1
ATOM 1864 O O . TYR A 1 223 ? 17.340 4.326 -31.787 1.00 97.25 223 TYR A O 1
ATOM 1872 N N . THR A 1 224 ? 18.657 4.013 -29.994 1.00 96.38 224 THR A N 1
ATOM 1873 C CA . THR A 1 224 ? 19.901 3.788 -30.735 1.00 96.38 224 THR A CA 1
ATOM 1874 C C . THR A 1 224 ? 20.522 2.485 -30.238 1.00 96.38 224 THR A C 1
ATOM 1876 O O . THR A 1 224 ? 20.912 2.439 -29.071 1.00 96.38 224 THR A O 1
ATOM 1879 N N . PRO A 1 225 ? 20.663 1.433 -31.069 1.00 95.62 225 PRO A N 1
ATOM 1880 C CA . PRO A 1 225 ? 21.118 0.113 -30.621 1.00 95.62 225 PRO A CA 1
ATOM 1881 C C . PRO A 1 225 ? 22.398 0.113 -29.774 1.00 95.62 225 PRO A C 1
ATOM 1883 O O . PRO A 1 225 ? 22.495 -0.641 -28.813 1.00 95.62 225 PRO A O 1
ATOM 1886 N N . SER A 1 226 ? 23.361 0.987 -30.078 1.00 95.12 226 SER A N 1
ATOM 1887 C CA . SER A 1 226 ? 24.621 1.093 -29.330 1.00 95.12 226 SER A CA 1
ATOM 1888 C C . SER A 1 226 ? 24.480 1.672 -27.916 1.00 95.12 226 SER A C 1
ATOM 1890 O O . SER A 1 226 ? 25.382 1.490 -27.103 1.00 95.12 226 SER A O 1
ATOM 1892 N N . LEU A 1 227 ? 23.376 2.361 -27.607 1.00 94.19 227 LEU A N 1
ATOM 1893 C CA . LEU A 1 227 ? 23.112 2.971 -26.297 1.00 94.19 227 LEU A CA 1
ATOM 1894 C C . LEU A 1 227 ? 22.288 2.072 -25.365 1.00 94.19 227 LEU A C 1
ATOM 1896 O O . LEU A 1 227 ? 22.156 2.379 -24.181 1.00 94.19 227 LEU A O 1
ATOM 1900 N N . TYR A 1 228 ? 21.730 0.977 -25.885 1.00 96.69 228 TYR A N 1
ATOM 1901 C CA . TYR A 1 228 ? 20.808 0.108 -25.160 1.00 96.69 228 TYR A CA 1
ATOM 1902 C C . TYR A 1 228 ? 21.272 -1.341 -25.211 1.00 96.69 228 TYR A C 1
ATOM 1904 O O . TYR A 1 228 ? 21.115 -2.031 -26.218 1.00 96.69 228 TYR A O 1
ATOM 1912 N N . SER A 1 229 ? 21.794 -1.829 -24.091 1.00 96.75 229 SER A N 1
ATOM 1913 C CA . SER A 1 229 ? 22.197 -3.226 -23.984 1.00 96.75 229 SER A CA 1
ATOM 1914 C C . SER A 1 229 ? 20.983 -4.155 -23.925 1.00 96.75 229 SER A C 1
ATOM 1916 O O . SER A 1 229 ? 20.001 -3.866 -23.237 1.00 96.75 229 SER A O 1
ATOM 1918 N N . LYS A 1 230 ? 21.071 -5.295 -24.614 1.00 97.38 230 LYS A N 1
ATOM 1919 C CA . LYS A 1 230 ? 20.121 -6.407 -24.482 1.00 97.38 230 LYS A CA 1
ATOM 1920 C C . LYS A 1 230 ? 20.542 -7.338 -23.351 1.00 97.38 230 LYS A C 1
ATOM 1922 O O . LYS A 1 230 ? 21.736 -7.508 -23.121 1.00 97.38 230 LYS A O 1
ATOM 1927 N N . TYR A 1 231 ? 19.581 -7.948 -22.665 1.00 98.12 231 TYR A N 1
ATOM 1928 C CA . TYR A 1 231 ? 19.897 -8.962 -21.660 1.00 98.12 231 TYR A CA 1
ATOM 1929 C C . TYR A 1 231 ? 20.387 -10.264 -22.294 1.00 98.12 231 TYR A C 1
ATOM 1931 O O . TYR A 1 231 ? 19.922 -10.668 -23.356 1.00 98.12 231 TYR A O 1
ATOM 1939 N N . ASP A 1 232 ? 21.223 -10.996 -21.561 1.00 97.38 232 ASP A N 1
ATOM 1940 C CA . ASP A 1 232 ? 21.730 -12.312 -21.976 1.00 97.38 232 ASP A CA 1
ATOM 1941 C C . ASP A 1 232 ? 20.640 -13.400 -21.907 1.00 97.38 232 ASP A C 1
ATOM 1943 O O . ASP A 1 232 ? 20.778 -14.491 -22.448 1.00 97.38 232 ASP A O 1
ATOM 1947 N N . THR A 1 233 ? 19.574 -13.129 -21.151 1.00 96.69 233 THR A N 1
ATOM 1948 C CA . THR A 1 233 ? 18.595 -14.127 -20.674 1.00 96.69 233 THR A CA 1
ATOM 1949 C C . THR A 1 233 ? 17.182 -13.896 -21.194 1.00 96.69 233 THR A C 1
ATOM 1951 O O . THR A 1 233 ? 16.333 -14.765 -21.033 1.00 96.69 233 THR A O 1
ATOM 1954 N N . HIS A 1 234 ? 16.911 -12.724 -21.769 1.00 96.00 234 HIS A N 1
ATOM 1955 C CA . HIS A 1 234 ? 15.584 -12.301 -22.212 1.00 96.00 234 HIS A CA 1
ATOM 1956 C C . HIS A 1 234 ? 15.745 -11.397 -23.438 1.00 96.00 234 HIS A C 1
ATOM 1958 O O . HIS A 1 234 ? 16.640 -10.553 -23.449 1.00 96.00 234 HIS A O 1
ATOM 1964 N N . ASP A 1 235 ? 14.862 -11.508 -24.433 1.00 96.56 235 ASP A N 1
ATOM 1965 C CA . ASP A 1 235 ? 14.848 -10.591 -25.584 1.00 96.56 235 ASP A CA 1
ATOM 1966 C C . ASP A 1 235 ? 14.201 -9.250 -25.204 1.00 96.56 235 ASP A C 1
ATOM 1968 O O . ASP A 1 235 ? 13.072 -8.925 -25.569 1.00 96.56 235 ASP A O 1
ATOM 1972 N N . ALA A 1 236 ? 14.915 -8.492 -24.377 1.00 98.00 236 ALA A N 1
ATOM 1973 C CA . ALA A 1 236 ? 14.532 -7.170 -23.918 1.00 98.00 236 ALA A CA 1
ATOM 1974 C C . ALA A 1 236 ? 15.775 -6.295 -23.714 1.00 98.00 236 ALA A C 1
ATOM 1976 O O . ALA A 1 236 ? 16.871 -6.800 -23.457 1.00 98.00 236 ALA A O 1
ATOM 1977 N N . ILE A 1 237 ? 15.595 -4.977 -23.811 1.00 98.12 237 ILE A N 1
ATOM 1978 C CA . ILE A 1 237 ? 16.651 -3.998 -23.515 1.00 98.12 237 ILE A CA 1
ATOM 1979 C C . ILE A 1 237 ? 16.622 -3.573 -22.042 1.00 98.12 237 ILE A C 1
ATOM 1981 O O . ILE A 1 237 ? 15.558 -3.536 -21.417 1.00 98.12 237 ILE A O 1
ATOM 1985 N N . GLU A 1 238 ? 17.779 -3.218 -21.486 1.00 97.75 238 GLU A N 1
ATOM 1986 C CA . GLU A 1 238 ? 17.887 -2.581 -20.168 1.00 97.75 238 GLU A CA 1
ATOM 1987 C C . GLU A 1 238 ? 17.574 -1.087 -20.271 1.00 97.75 238 GLU A C 1
ATOM 1989 O O . GLU A 1 238 ? 18.281 -0.321 -20.925 1.00 97.75 238 GLU A O 1
ATOM 1994 N N . CYS A 1 239 ? 16.548 -0.654 -19.544 1.00 97.12 239 CYS A N 1
ATOM 1995 C CA . CYS A 1 239 ? 16.241 0.750 -19.312 1.00 97.12 239 CYS A CA 1
ATOM 1996 C C . CYS A 1 239 ? 16.485 1.065 -17.833 1.00 97.12 239 CYS A C 1
ATOM 1998 O O . CYS A 1 239 ? 15.559 1.074 -17.024 1.00 97.12 239 CYS A O 1
ATOM 2000 N N . LYS A 1 240 ? 17.747 1.330 -17.469 1.00 92.94 240 LYS A N 1
ATOM 2001 C CA . LYS A 1 240 ? 18.194 1.517 -16.072 1.00 92.94 240 LYS A CA 1
ATOM 2002 C C . LYS A 1 240 ? 17.420 2.600 -15.308 1.00 92.94 240 LYS A C 1
ATOM 2004 O O . LYS A 1 240 ? 17.263 2.512 -14.090 1.00 92.94 240 LYS A O 1
ATOM 2009 N N . HIS A 1 241 ? 16.938 3.623 -16.011 1.00 92.56 241 HIS A N 1
ATOM 2010 C CA . HIS A 1 241 ? 16.164 4.730 -15.448 1.00 92.56 241 HIS A CA 1
ATOM 2011 C C . HIS A 1 241 ? 14.872 4.950 -16.240 1.00 92.56 241 HIS A C 1
ATOM 2013 O O . HIS A 1 241 ? 14.828 4.704 -17.442 1.00 92.56 241 HIS A O 1
ATOM 2019 N N . LEU A 1 242 ? 13.830 5.496 -15.609 1.00 91.44 242 LEU A N 1
ATOM 2020 C CA . LEU A 1 242 ? 12.585 5.835 -16.317 1.00 91.44 242 LEU A CA 1
ATOM 2021 C C . LEU A 1 242 ? 12.832 6.838 -17.455 1.00 91.44 242 LEU A C 1
ATOM 2023 O O . LEU A 1 242 ? 12.240 6.721 -18.520 1.00 91.44 242 LEU A O 1
ATOM 2027 N N . SER A 1 243 ? 13.756 7.780 -17.256 1.00 92.38 243 SER A N 1
ATOM 2028 C CA . SER A 1 243 ? 14.186 8.735 -18.284 1.00 92.38 243 SER A CA 1
ATOM 2029 C C . SER A 1 243 ? 14.934 8.090 -19.451 1.00 92.38 243 SER A C 1
ATOM 2031 O O . SER A 1 243 ? 15.081 8.726 -20.487 1.00 92.38 243 SER A O 1
ATOM 2033 N N . SER A 1 244 ? 15.405 6.847 -19.294 1.00 94.81 244 SER A N 1
ATOM 2034 C CA . SER A 1 244 ? 16.074 6.104 -20.362 1.00 94.81 244 SER A CA 1
ATOM 2035 C C . SER A 1 244 ? 15.102 5.380 -21.292 1.00 94.81 244 SER A C 1
ATOM 2037 O O . SER A 1 244 ? 15.549 4.857 -22.303 1.00 94.81 244 SER A O 1
ATOM 2039 N N . ILE A 1 245 ? 13.798 5.340 -20.991 1.00 97.12 245 ILE A N 1
ATOM 2040 C CA . ILE A 1 245 ? 12.810 4.646 -21.826 1.00 97.12 245 ILE A CA 1
ATOM 2041 C C . ILE A 1 245 ? 12.707 5.362 -23.191 1.00 97.12 245 ILE A C 1
ATOM 2043 O O . ILE A 1 245 ? 12.291 6.526 -23.228 1.00 97.12 245 ILE A O 1
ATOM 2047 N N . PRO A 1 246 ? 13.074 4.706 -24.308 1.00 97.38 246 PRO A N 1
ATOM 2048 C CA . PRO A 1 246 ? 12.954 5.290 -25.642 1.00 97.38 246 PRO A CA 1
ATOM 2049 C C . PRO A 1 246 ? 11.487 5.344 -26.086 1.00 97.38 246 PRO A C 1
ATOM 2051 O O . PRO A 1 246 ? 10.710 4.433 -25.798 1.00 97.38 246 PRO A O 1
ATOM 2054 N N . LYS A 1 247 ? 11.094 6.402 -26.799 1.00 95.94 247 LYS A N 1
ATOM 2055 C CA . LYS A 1 247 ? 9.700 6.634 -27.227 1.00 95.94 247 LYS A CA 1
ATOM 2056 C C . LYS A 1 247 ? 9.267 5.801 -28.439 1.00 95.94 247 LYS A C 1
ATOM 2058 O O . LYS A 1 247 ? 8.078 5.666 -28.691 1.00 95.94 247 LYS A O 1
ATOM 2063 N N . ASP A 1 248 ? 10.224 5.279 -29.196 1.00 95.62 248 ASP A N 1
ATOM 2064 C CA . ASP A 1 248 ? 10.047 4.652 -30.510 1.00 95.62 248 ASP A CA 1
ATOM 2065 C C . ASP A 1 248 ? 10.399 3.152 -30.533 1.00 95.62 248 ASP A C 1
ATOM 2067 O O . ASP A 1 248 ? 10.134 2.472 -31.524 1.00 95.62 248 ASP A O 1
ATOM 2071 N N . TYR A 1 249 ? 10.941 2.599 -29.442 1.00 96.50 249 TYR A N 1
ATOM 2072 C CA . TYR A 1 249 ? 11.300 1.180 -29.370 1.00 96.50 249 TYR A CA 1
ATOM 2073 C C . TYR A 1 249 ? 10.092 0.277 -29.104 1.00 96.50 249 TYR A C 1
ATOM 2075 O O . TYR A 1 249 ? 9.525 0.274 -28.016 1.00 96.50 249 TYR A O 1
ATOM 2083 N N . GLN A 1 250 ? 9.745 -0.571 -30.068 1.00 95.19 250 GLN A N 1
ATOM 2084 C CA . GLN A 1 250 ? 8.557 -1.431 -29.995 1.00 95.19 250 GLN A CA 1
ATOM 2085 C C . GLN A 1 250 ? 8.778 -2.779 -29.291 1.00 95.19 250 GLN A C 1
ATOM 2087 O O . GLN A 1 250 ? 7.829 -3.543 -29.110 1.00 95.19 250 GLN A O 1
ATOM 2092 N N . GLY A 1 251 ? 10.018 -3.103 -28.919 1.00 96.75 251 GLY A N 1
ATOM 2093 C CA . GLY A 1 251 ? 10.354 -4.352 -28.237 1.00 96.75 251 GLY A CA 1
ATOM 2094 C C . GLY A 1 251 ? 10.073 -4.323 -26.732 1.00 96.75 251 GLY A C 1
ATOM 2095 O O . GLY A 1 251 ? 9.548 -3.354 -26.182 1.00 96.75 251 GLY A O 1
ATOM 2096 N N . LEU A 1 252 ? 10.452 -5.405 -26.050 1.00 98.31 252 LEU A N 1
ATOM 2097 C CA . LEU A 1 252 ? 10.368 -5.488 -24.593 1.00 98.31 252 LEU A CA 1
ATOM 2098 C C . LEU A 1 252 ? 11.475 -4.661 -23.934 1.00 98.31 252 LEU A C 1
ATOM 2100 O O . LEU A 1 252 ? 12.634 -4.683 -24.351 1.00 98.31 252 LEU A O 1
ATOM 2104 N N . MET A 1 253 ? 11.115 -3.951 -22.872 1.00 98.38 253 MET A N 1
ATOM 2105 C CA . MET A 1 253 ? 12.020 -3.114 -22.092 1.00 98.38 253 MET A CA 1
ATOM 2106 C C . MET A 1 253 ? 11.962 -3.559 -20.640 1.00 98.38 253 MET A C 1
ATOM 2108 O O . MET A 1 253 ? 10.880 -3.635 -20.063 1.00 98.38 253 MET A O 1
ATOM 2112 N N . GLY A 1 254 ? 13.111 -3.843 -20.035 1.00 98.25 254 GLY A N 1
ATOM 2113 C CA . GLY A 1 254 ? 13.183 -4.046 -18.595 1.00 98.25 254 GLY A CA 1
ATOM 2114 C C . GLY A 1 254 ? 13.453 -2.725 -17.886 1.00 98.25 254 GLY A C 1
ATOM 2115 O O . GLY A 1 254 ? 14.469 -2.082 -18.136 1.00 98.25 254 GLY A O 1
ATOM 2116 N N . VAL A 1 255 ? 12.549 -2.333 -16.992 1.00 97.62 255 VAL A N 1
ATOM 2117 C CA . VAL A 1 255 ? 12.632 -1.106 -16.185 1.00 97.62 255 VAL A CA 1
ATOM 2118 C C . VAL A 1 255 ? 12.730 -1.445 -14.691 1.00 97.62 255 VAL A C 1
ATOM 2120 O O . VAL A 1 255 ? 12.379 -2.557 -14.287 1.00 97.62 255 VAL A O 1
ATOM 2123 N N . PRO A 1 256 ? 13.200 -0.528 -13.824 1.00 94.75 256 PRO A N 1
ATOM 2124 C CA . PRO A 1 256 ? 13.234 -0.761 -12.383 1.00 94.75 256 PRO A CA 1
ATOM 2125 C C . PRO A 1 256 ? 11.838 -1.025 -11.805 1.00 94.75 256 PRO A C 1
ATOM 2127 O O . PRO A 1 256 ? 10.852 -0.481 -12.291 1.00 94.75 256 PRO A O 1
ATOM 2130 N N . ILE A 1 257 ? 11.756 -1.774 -10.699 1.00 91.62 257 ILE A N 1
ATOM 2131 C CA . ILE A 1 257 ? 10.489 -2.040 -9.985 1.00 91.62 257 ILE A CA 1
ATOM 2132 C C . ILE A 1 257 ? 9.746 -0.757 -9.579 1.00 91.62 257 ILE A C 1
ATOM 2134 O O . ILE A 1 257 ? 8.519 -0.712 -9.570 1.00 91.62 257 ILE A O 1
ATOM 2138 N N . THR A 1 258 ? 10.491 0.325 -9.326 1.00 88.06 258 THR A N 1
ATOM 2139 C CA . THR A 1 258 ? 9.947 1.654 -9.026 1.00 88.06 258 THR A CA 1
ATOM 2140 C C . THR A 1 258 ? 9.172 2.257 -10.196 1.00 88.06 258 THR A C 1
ATOM 2142 O O . THR A 1 258 ? 8.487 3.251 -10.016 1.00 88.06 258 THR A O 1
ATOM 2145 N N . PHE A 1 259 ? 9.203 1.678 -11.394 1.00 93.19 259 PHE A N 1
ATOM 2146 C CA . PHE A 1 259 ? 8.284 2.063 -12.459 1.00 93.19 259 PHE A CA 1
ATOM 2147 C C . PHE A 1 259 ? 6.812 1.829 -12.076 1.00 93.19 259 PHE A C 1
ATOM 2149 O O . PHE A 1 259 ? 5.949 2.552 -12.563 1.00 93.19 259 PHE A O 1
ATOM 2156 N N . MET A 1 260 ? 6.509 0.889 -11.170 1.00 92.44 260 MET A N 1
ATOM 2157 C CA . MET A 1 260 ? 5.131 0.487 -10.867 1.00 92.44 260 MET A CA 1
ATOM 2158 C C . MET A 1 260 ? 4.229 1.648 -10.423 1.00 92.44 260 MET A C 1
ATOM 2160 O O . MET A 1 260 ? 3.126 1.802 -10.940 1.00 92.44 260 MET A O 1
ATOM 2164 N N . TYR A 1 261 ? 4.703 2.529 -9.536 1.00 89.56 261 TYR A N 1
ATOM 2165 C CA . TYR A 1 261 ? 3.911 3.683 -9.085 1.00 89.56 261 TYR A CA 1
ATOM 2166 C C . TYR A 1 261 ? 3.749 4.775 -10.164 1.00 89.56 261 TYR A C 1
ATOM 2168 O O . TYR A 1 261 ? 2.935 5.685 -10.010 1.00 89.56 261 TYR A O 1
ATOM 2176 N N . LYS A 1 262 ? 4.527 4.709 -11.253 1.00 91.81 262 LYS A N 1
ATOM 2177 C CA . LYS A 1 262 ? 4.433 5.586 -12.434 1.00 91.81 262 LYS A CA 1
ATOM 2178 C C . LYS A 1 262 ? 3.707 4.939 -13.605 1.00 91.81 262 LYS A C 1
ATOM 2180 O O . LYS A 1 262 ? 3.419 5.628 -14.579 1.00 91.81 262 LYS A O 1
ATOM 2185 N N . TRP A 1 263 ? 3.421 3.644 -13.523 1.00 93.25 263 TRP A N 1
ATOM 2186 C CA . TRP A 1 263 ? 2.816 2.905 -14.614 1.00 93.25 263 TRP A CA 1
ATOM 2187 C C . TRP A 1 263 ? 1.474 3.526 -15.003 1.00 93.25 263 TRP A C 1
ATOM 2189 O O . TRP A 1 263 ? 0.677 3.910 -14.147 1.00 93.25 263 TRP A O 1
ATOM 2199 N N . ASN A 1 264 ? 1.234 3.639 -16.304 1.00 92.69 264 ASN A N 1
ATOM 2200 C CA . ASN A 1 264 ? -0.074 3.939 -16.854 1.00 92.69 264 ASN A CA 1
ATOM 2201 C C . ASN A 1 264 ? -0.442 2.816 -17.842 1.00 92.69 264 ASN A C 1
ATOM 2203 O O . ASN A 1 264 ? 0.276 2.649 -18.834 1.00 92.69 264 ASN A O 1
ATOM 2207 N N . PRO A 1 265 ? -1.553 2.082 -17.628 1.00 91.88 265 PRO A N 1
ATOM 2208 C CA . PRO A 1 265 ? -1.994 1.014 -18.524 1.00 91.88 265 PRO A CA 1
ATOM 2209 C C . PRO A 1 265 ? -2.335 1.502 -19.937 1.00 91.88 265 PRO A C 1
ATOM 2211 O O . PRO A 1 265 ? -2.344 0.704 -20.867 1.00 91.88 265 PRO A O 1
ATOM 2214 N N . LYS A 1 266 ? -2.624 2.793 -20.136 1.00 92.94 266 LYS A N 1
ATOM 2215 C CA . LYS A 1 266 ? -2.862 3.413 -21.451 1.00 92.94 266 LYS A CA 1
ATOM 2216 C C . LYS A 1 266 ? -1.561 3.709 -22.207 1.00 92.94 266 LYS A C 1
ATOM 2218 O O . LYS A 1 266 ? -1.605 3.819 -23.422 1.00 92.94 266 LYS A O 1
ATOM 2223 N N . GLN A 1 267 ? -0.420 3.793 -21.518 1.00 94.69 267 GLN A N 1
ATOM 2224 C CA . GLN A 1 267 ? 0.884 4.064 -22.135 1.00 94.69 267 GLN A CA 1
ATOM 2225 C C . GLN A 1 267 ? 1.745 2.804 -22.280 1.00 94.69 267 GLN A C 1
ATOM 2227 O O . GLN A 1 267 ? 2.439 2.638 -23.278 1.00 94.69 267 GLN A O 1
ATOM 2232 N N . PHE A 1 268 ? 1.699 1.900 -21.300 1.00 95.81 268 PHE A N 1
ATOM 2233 C CA . PHE A 1 268 ? 2.537 0.706 -21.283 1.00 95.81 268 PHE A CA 1
ATOM 2234 C C . PHE A 1 268 ? 1.743 -0.537 -20.897 1.00 95.81 268 PHE A C 1
ATOM 2236 O O . PHE A 1 268 ? 0.954 -0.523 -19.952 1.00 95.81 268 PHE A O 1
ATOM 2243 N N . THR A 1 269 ? 2.029 -1.645 -21.571 1.00 95.88 269 THR A N 1
ATOM 2244 C CA . THR A 1 269 ? 1.588 -2.980 -21.161 1.00 95.88 269 THR A CA 1
ATOM 2245 C C . THR A 1 269 ? 2.618 -3.575 -20.200 1.00 95.88 269 THR A C 1
ATOM 2247 O O . THR A 1 269 ? 3.802 -3.623 -20.537 1.00 95.88 269 THR A O 1
ATOM 2250 N N . LEU A 1 270 ? 2.181 -4.040 -19.024 1.00 95.94 270 LEU A N 1
ATOM 2251 C CA . LEU A 1 270 ? 3.014 -4.845 -18.121 1.00 95.94 270 LEU A CA 1
ATOM 2252 C C . LEU A 1 270 ? 3.056 -6.291 -18.619 1.00 95.94 270 LEU A C 1
ATOM 2254 O O . LEU A 1 270 ? 2.012 -6.895 -18.868 1.00 95.94 270 LEU A O 1
ATOM 2258 N N . ILE A 1 271 ? 4.258 -6.844 -18.748 1.00 96.88 271 ILE A N 1
ATOM 2259 C CA . ILE A 1 271 ? 4.477 -8.183 -19.298 1.00 96.88 271 ILE A CA 1
ATOM 2260 C C . ILE A 1 271 ? 4.812 -9.160 -18.178 1.00 96.88 271 ILE A C 1
ATOM 2262 O O . ILE A 1 271 ? 4.029 -10.082 -17.950 1.00 96.88 271 ILE A O 1
ATOM 2266 N N . ASP A 1 272 ? 5.919 -8.938 -17.468 1.00 96.75 272 ASP A N 1
ATOM 2267 C CA . ASP A 1 272 ? 6.429 -9.879 -16.466 1.00 96.75 272 ASP A CA 1
ATOM 2268 C C . ASP A 1 272 ? 7.394 -9.214 -15.465 1.00 96.75 272 ASP A C 1
ATOM 2270 O O . ASP A 1 272 ? 7.812 -8.067 -15.648 1.00 96.75 272 ASP A O 1
ATOM 2274 N N . VAL A 1 273 ? 7.775 -9.950 -14.425 1.00 96.94 273 VAL A N 1
ATOM 2275 C CA . VAL A 1 273 ? 8.803 -9.613 -13.440 1.00 96.94 273 VAL A CA 1
ATOM 2276 C C . VAL A 1 273 ? 9.983 -10.567 -13.617 1.00 96.94 273 VAL A C 1
ATOM 2278 O O . VAL A 1 273 ? 9.878 -11.758 -13.346 1.00 96.94 273 VAL A O 1
ATOM 2281 N N . ILE A 1 274 ? 11.147 -10.046 -14.002 1.00 96.31 274 ILE A N 1
ATOM 2282 C CA . ILE A 1 274 ? 12.320 -10.869 -14.325 1.00 96.31 274 ILE A CA 1
ATOM 2283 C C . ILE A 1 274 ? 13.530 -10.535 -13.447 1.00 96.31 274 ILE A C 1
ATOM 2285 O O . ILE A 1 274 ? 13.643 -9.444 -12.884 1.00 96.31 274 ILE A O 1
ATOM 2289 N N . ARG A 1 275 ? 14.483 -11.469 -13.362 1.00 96.12 275 ARG A N 1
ATOM 2290 C CA . ARG A 1 275 ? 15.823 -11.264 -12.777 1.00 96.12 275 ARG A CA 1
ATOM 2291 C C . ARG A 1 275 ? 16.878 -11.534 -13.853 1.00 96.12 275 ARG A C 1
ATOM 2293 O O . ARG A 1 275 ? 17.386 -12.654 -13.929 1.00 96.12 275 ARG A O 1
ATOM 2300 N N . PRO A 1 276 ? 17.142 -10.561 -14.740 1.00 96.75 276 PRO A N 1
ATOM 2301 C CA . PRO A 1 276 ? 17.959 -10.797 -15.916 1.00 96.75 276 PRO A CA 1
ATOM 2302 C C . PRO A 1 276 ? 19.449 -10.836 -15.577 1.00 96.75 276 PRO A C 1
ATOM 2304 O O . PRO A 1 276 ? 19.891 -10.334 -14.540 1.00 96.75 276 PRO A O 1
ATOM 2307 N N . LYS A 1 277 ? 20.227 -11.389 -16.506 1.00 97.56 277 LYS A N 1
ATOM 2308 C CA . LYS A 1 277 ? 21.676 -11.184 -16.586 1.00 97.56 277 LYS A CA 1
ATOM 2309 C C . LYS A 1 277 ? 22.023 -10.227 -17.718 1.00 97.56 277 LYS A C 1
ATOM 2311 O O . LYS A 1 277 ? 21.358 -10.240 -18.756 1.00 97.56 277 LYS A O 1
ATOM 2316 N N . LEU A 1 278 ? 23.049 -9.417 -17.494 1.00 96.00 278 LEU A N 1
ATOM 2317 C CA . LEU A 1 278 ? 23.621 -8.521 -18.486 1.00 96.00 278 LEU A CA 1
ATOM 2318 C C . LEU A 1 278 ? 25.144 -8.602 -18.412 1.00 96.00 278 LEU A C 1
ATOM 2320 O O . LEU A 1 278 ? 25.717 -8.366 -17.344 1.00 96.00 278 LEU A O 1
ATOM 2324 N N . ASN A 1 279 ? 25.789 -8.918 -19.537 1.00 95.00 279 ASN A N 1
ATOM 2325 C CA . ASN A 1 279 ? 27.238 -9.116 -19.613 1.00 95.00 279 ASN A CA 1
ATOM 2326 C C . ASN A 1 279 ? 27.740 -10.146 -18.579 1.00 95.00 279 ASN A C 1
ATOM 2328 O O . ASN A 1 279 ? 28.759 -9.942 -17.925 1.00 95.00 279 ASN A O 1
ATOM 2332 N N . GLY A 1 280 ? 26.984 -11.227 -18.361 1.00 95.12 280 GLY A N 1
ATOM 2333 C CA . GLY A 1 280 ? 27.303 -12.283 -17.396 1.00 95.12 280 GLY A CA 1
ATOM 2334 C C . GLY A 1 280 ? 26.949 -11.969 -15.936 1.00 95.12 280 GLY A C 1
ATOM 2335 O O . GLY A 1 280 ? 26.989 -12.873 -15.097 1.00 95.12 280 GLY A O 1
ATOM 2336 N N . HIS A 1 281 ? 26.542 -10.737 -15.611 1.00 95.62 281 HIS A N 1
ATOM 2337 C CA . HIS A 1 281 ? 26.220 -10.321 -14.245 1.00 95.62 281 HIS A CA 1
ATOM 2338 C C . HIS A 1 281 ? 24.715 -10.331 -13.978 1.00 95.62 281 HIS A C 1
ATOM 2340 O O . HIS A 1 281 ? 23.931 -9.776 -14.747 1.00 95.62 281 HIS A O 1
ATOM 2346 N N . SER A 1 282 ? 24.303 -10.914 -12.851 1.00 95.94 282 SER A N 1
ATOM 2347 C CA . SER A 1 282 ? 22.913 -10.846 -12.389 1.00 95.94 282 SER A CA 1
ATOM 2348 C C . SER A 1 282 ? 22.539 -9.416 -12.003 1.00 95.94 282 SER A C 1
ATOM 2350 O O . SER A 1 282 ? 23.218 -8.785 -11.192 1.00 95.94 282 SER A O 1
ATOM 2352 N N . LEU A 1 283 ? 21.427 -8.927 -12.544 1.00 94.38 283 LEU A N 1
ATOM 2353 C CA . LEU A 1 283 ? 20.840 -7.645 -12.174 1.00 94.38 283 LEU A CA 1
ATOM 2354 C C . LEU A 1 283 ? 19.769 -7.819 -11.090 1.00 94.38 283 LEU A C 1
ATOM 2356 O O . LEU A 1 283 ? 19.230 -8.905 -10.862 1.00 94.38 283 LEU A O 1
ATOM 2360 N N . PHE A 1 284 ? 19.430 -6.709 -10.432 1.00 91.62 284 PHE A N 1
ATOM 2361 C CA . PHE A 1 284 ? 18.220 -6.628 -9.613 1.00 91.62 284 PHE A CA 1
ATOM 2362 C C . PHE A 1 284 ? 16.965 -6.866 -10.459 1.00 91.62 284 PHE A C 1
ATOM 2364 O O . PHE A 1 284 ? 16.992 -6.695 -11.678 1.00 91.62 284 PHE A O 1
ATOM 2371 N N . THR A 1 285 ? 15.849 -7.184 -9.796 1.00 93.88 285 THR A N 1
ATOM 2372 C CA . THR A 1 285 ? 14.544 -7.361 -10.442 1.00 93.88 285 THR A CA 1
ATOM 2373 C C . THR A 1 285 ? 14.236 -6.233 -11.440 1.00 93.88 285 THR A C 1
ATOM 2375 O O . THR A 1 285 ? 14.469 -5.049 -11.158 1.00 93.88 285 THR A O 1
ATOM 2378 N N . ARG A 1 286 ? 13.694 -6.606 -12.601 1.00 96.44 286 ARG A N 1
ATOM 2379 C CA . ARG A 1 286 ? 13.172 -5.703 -13.631 1.00 96.44 286 ARG A CA 1
ATOM 2380 C C . ARG A 1 286 ? 11.718 -6.031 -13.930 1.00 96.44 286 ARG A C 1
ATOM 2382 O O . ARG A 1 286 ? 11.335 -7.197 -13.932 1.00 96.44 286 ARG A O 1
ATOM 2389 N N . LEU A 1 287 ? 10.931 -4.999 -14.206 1.00 97.06 287 LEU A N 1
ATOM 2390 C CA . LEU A 1 287 ? 9.615 -5.134 -14.817 1.00 97.06 287 LEU A CA 1
ATOM 2391 C C . LEU A 1 287 ? 9.796 -5.128 -16.329 1.00 97.06 287 LEU A C 1
ATOM 2393 O O . LEU A 1 287 ? 10.353 -4.171 -16.864 1.00 97.06 287 LEU A O 1
ATOM 2397 N N . LEU A 1 288 ? 9.328 -6.166 -17.012 1.00 97.88 288 LEU A N 1
ATOM 2398 C CA . LEU A 1 288 ? 9.204 -6.148 -18.460 1.00 97.88 288 LEU A CA 1
ATOM 2399 C C . LEU A 1 288 ? 7.957 -5.368 -18.852 1.00 97.88 288 LEU A C 1
ATOM 2401 O O . LEU A 1 288 ? 6.842 -5.694 -18.438 1.00 97.88 288 LEU A O 1
ATOM 2405 N N . ILE A 1 289 ? 8.162 -4.350 -19.676 1.00 97.88 289 ILE A N 1
ATOM 2406 C CA . ILE A 1 289 ? 7.112 -3.501 -20.217 1.00 97.88 289 ILE A CA 1
ATOM 2407 C C . ILE A 1 289 ? 7.233 -3.408 -21.733 1.00 97.88 289 ILE A C 1
ATOM 2409 O O . ILE A 1 289 ? 8.297 -3.630 -22.313 1.00 97.88 289 ILE A O 1
ATOM 2413 N N . LYS A 1 290 ? 6.131 -3.035 -22.369 1.00 97.44 290 LYS A N 1
ATOM 2414 C CA . LYS A 1 290 ? 6.064 -2.698 -23.791 1.00 97.44 290 LYS A CA 1
ATOM 2415 C C . LYS A 1 290 ? 5.230 -1.436 -23.950 1.00 97.44 290 LYS A C 1
ATOM 2417 O O . LYS A 1 290 ? 4.264 -1.270 -23.203 1.00 97.44 290 LYS A O 1
ATOM 2422 N N . HIS A 1 291 ? 5.551 -0.569 -24.908 1.00 96.88 291 HIS A N 1
ATOM 2423 C CA . HIS A 1 291 ? 4.625 0.505 -25.284 1.00 96.88 291 HIS A CA 1
ATOM 2424 C C . HIS A 1 291 ? 3.267 -0.082 -25.665 1.00 96.88 291 HIS A C 1
ATOM 2426 O O . HIS A 1 291 ? 3.190 -1.124 -26.323 1.00 96.88 291 HIS A O 1
ATOM 2432 N N . ARG A 1 292 ? 2.183 0.567 -25.234 1.00 92.50 292 ARG A N 1
ATOM 2433 C CA . ARG A 1 292 ? 0.902 0.391 -25.910 1.00 92.50 292 ARG A CA 1
ATOM 2434 C C . ARG A 1 292 ? 0.959 1.232 -27.174 1.00 92.50 292 ARG A C 1
ATOM 2436 O O . ARG A 1 292 ? 1.134 2.444 -27.100 1.00 92.50 292 ARG A O 1
ATOM 2443 N N . ASN A 1 293 ? 0.816 0.575 -28.316 1.00 73.88 293 ASN A N 1
ATOM 2444 C CA . ASN A 1 293 ? 0.523 1.288 -29.549 1.00 73.88 293 ASN A CA 1
ATOM 2445 C C . ASN A 1 293 ? -0.860 1.916 -29.380 1.00 73.88 293 ASN A C 1
ATOM 2447 O O . ASN A 1 293 ? -1.786 1.222 -28.950 1.00 73.88 293 ASN A O 1
ATOM 2451 N N . GLY A 1 294 ? -0.934 3.229 -29.603 1.00 55.59 294 GLY A N 1
ATOM 2452 C CA . GLY A 1 294 ? -2.204 3.944 -29.707 1.00 55.59 294 GLY A CA 1
ATOM 2453 C C . GLY A 1 294 ? -3.034 3.436 -30.874 1.00 55.59 294 GLY A C 1
ATOM 2454 O O . GLY A 1 294 ? -2.436 2.859 -31.813 1.00 55.59 294 GLY A O 1
#

Radius of gyration: 21.55 Å; chains: 1; bounding box: 48×49×65 Å

Sequence (294 aa):
MQKTKANSTKLNRAKKQANDEYYTGYDFVDKEISRFKKHLENKIIYLNCDDPTISNFYKFFKDKFKELKLKHLICTGLNLITNLTFHYEFDGEVESKYTPENYSGKYDDPYSIELLKKADIVITNPPFSMFRHYYDFLKKYEKKFLIIGLNLAAQYENVFDDIKNSRTRVIAASNTDFAIPKAIENKVYKYLNGQLYATVNVDWYTNLGDYDGNPFLNLWLTYTPSLYSKYDTHDAIECKHLSSIPKDYQGLMGVPITFMYKWNPKQFTLIDVIRPKLNGHSLFTRLLIKHRNG

Secondary structure (DSSP, 8-state):
-------HHHHHHHHHHHT---BPPHHHHHHHHTTSHHHHTT-EEEETT--TTT-HHHHHHHHTHHHHT-SEEEEEEE-TTT--EEEEEE-SS-EEE---TT----TTSHHHHHHHHH-SEEEE---GGGHHHHHHHHHHTT-EEEEEEEGGGGGSHHHHHHHHTTSSEEEEEEEEEEEESS--TT--EEEETTEEEEEEEEEEEE--S----SPPP---BPP-GGGSPBPSSSSEEE--SGGG-BSS--SEEEEEGGGGGG--TTTEEEEEEE--EETTEEPP-EEEEEEPP-

Foldseek 3Di:
DDDPPDDPVVVVVLVLLLLQDFAADLCNCCVVVVVCLVLQAQFEEEALADDCVRHSVNVNCLVCVVVSNHQKYWYWAADSVVRDTWTWIDRNPDIDTDDDPPDRRHCPTPVNVVVVLRGQEYEYEHRQVCVVVVVVVCVVSPHWYKYKYALCVCQPPVNVVCLLVVQKAWADWDQDWTWHPDDDPPFDWDDDPNTITGGGIMTIMGRDDDDQFAPDDDADAADDPVVWFAFPADRETEQAAPNSDHPPDQDKYWYDSVCRNRDGVQFKRWDHWDFTHTPNDTDDITTIIGTDDD

pLDDT: mean 89.87, std 13.44, range [28.2, 98.81]